Protein AF-A0A0J6RXV1-F1 (afdb_monomer_lite)

Sequence (188 aa):
LAGPLGMSVEEAAEAVIRLGNVHMTGAIRMVSLSRGYDPRDFVLFAFGGAGPLHAVALARELGIPEVLVPARPGLTNALGCLVADLRQDRVRTLNRPLDGLDMADLRAVLEEQAADALAMVAEEQAEIEETTVTYGADMQFRGQTHLIRVALPSPDIDRATLQELFEAAYFRRFQVRLPEIRAVVVNL

Foldseek 3Di:
DAPVVVHDPVVVVVVVLVVVLVVVLVVVCCVQVLQPHQQCVDEAEFAAPCRVVNPVVSCVVSNHPHYDYDPHRNCVVVVCVVPDDDDDDDKDFDFAWLVPDDLVVQLVVLVVRVVVRVVVVVVDPDPDPDDDDWDWFFKDWPPDPDTFIFTDPHSNDDSVRSVVSVQVRVCVRPVDGDPPTTMTGTMD

pLDDT: mean 93.9, std 4.58, range [65.19, 98.06]

Organism: NCBI:txid1187852

Structure (mmCIF, N/CA/C/O backbone):
data_AF-A0A0J6RXV1-F1
#
_entry.id   AF-A0A0J6RXV1-F1
#
loop_
_atom_site.group_PDB
_atom_site.id
_atom_site.type_symbol
_atom_site.label_atom_id
_atom_site.label_alt_id
_atom_site.label_comp_id
_atom_site.label_asym_id
_atom_site.label_entity_id
_atom_site.label_seq_id
_atom_site.pdbx_PDB_ins_code
_atom_site.Cartn_x
_atom_site.Cartn_y
_atom_site.Cartn_z
_atom_site.occupancy
_atom_site.B_iso_or_equiv
_atom_site.auth_seq_id
_atom_site.auth_comp_id
_atom_site.auth_asym_id
_atom_site.auth_atom_id
_atom_site.pdbx_PDB_model_num
ATOM 1 N N . LEU A 1 1 ? -22.793 20.260 25.574 1.00 88.75 1 LEU A N 1
ATOM 2 C CA . LEU A 1 1 ? -23.398 19.480 24.468 1.00 88.75 1 LEU A CA 1
ATOM 3 C C . LEU A 1 1 ? -24.877 19.184 24.731 1.00 88.75 1 LEU A C 1
ATOM 5 O O . LEU A 1 1 ? -25.682 19.665 23.956 1.00 88.75 1 LEU A O 1
ATOM 9 N N . ALA A 1 2 ? -25.242 18.496 25.822 1.00 94.00 2 ALA A N 1
ATOM 10 C CA . ALA A 1 2 ? -26.623 18.062 26.106 1.00 94.00 2 ALA A CA 1
ATOM 11 C C . ALA A 1 2 ? -27.686 19.184 26.200 1.00 94.00 2 ALA A C 1
ATOM 13 O O . ALA A 1 2 ? -28.667 19.159 25.464 1.00 94.00 2 ALA A O 1
ATOM 14 N N . GLY A 1 3 ? -27.465 20.205 27.041 1.00 95.88 3 GLY A N 1
ATOM 15 C CA . GLY A 1 3 ? -28.449 21.275 27.294 1.00 95.88 3 GLY A CA 1
ATOM 16 C C . GLY A 1 3 ? -28.984 21.986 26.037 1.00 95.88 3 GLY A C 1
ATOM 17 O O . GLY A 1 3 ? -30.197 22.033 25.859 1.00 95.88 3 GLY A O 1
ATOM 18 N N . PRO A 1 4 ? -28.122 22.486 25.127 1.00 96.38 4 PRO A N 1
ATOM 19 C CA . PRO A 1 4 ? -28.569 23.108 23.875 1.00 96.38 4 PRO A CA 1
ATOM 20 C C . PRO A 1 4 ? -29.338 22.183 22.916 1.00 96.38 4 PRO A C 1
ATOM 22 O O . PRO A 1 4 ? -30.045 22.683 22.049 1.00 96.38 4 PRO A O 1
ATOM 25 N N . LEU A 1 5 ? -29.186 20.858 23.040 1.00 94.81 5 LEU A N 1
ATOM 26 C CA . LEU A 1 5 ? -29.832 19.860 22.176 1.00 94.81 5 LEU A CA 1
ATOM 27 C C . LEU A 1 5 ? -31.137 19.304 22.766 1.00 94.81 5 LEU A C 1
ATOM 29 O O . LEU A 1 5 ? -31.790 18.496 22.113 1.00 94.81 5 LEU A O 1
ATOM 33 N N . GLY A 1 6 ? -31.511 19.703 23.988 1.00 96.75 6 GLY A N 1
ATOM 34 C CA . GLY A 1 6 ? -32.681 19.151 24.679 1.00 96.75 6 GLY A CA 1
ATOM 35 C C . GLY A 1 6 ? -32.553 17.659 25.012 1.00 96.75 6 GLY A C 1
ATOM 36 O O . GLY A 1 6 ? -33.568 16.984 25.133 1.00 96.75 6 GLY A O 1
ATOM 37 N N . MET A 1 7 ? -31.322 17.155 25.128 1.00 97.00 7 MET A N 1
ATOM 38 C CA . MET A 1 7 ? -31.000 15.749 25.407 1.00 97.00 7 MET A CA 1
ATOM 39 C C . MET A 1 7 ? -30.509 15.566 26.846 1.00 97.00 7 MET A C 1
ATOM 41 O O . MET A 1 7 ? -30.005 16.514 27.462 1.00 97.00 7 MET A O 1
ATOM 45 N N . SER A 1 8 ? -30.573 14.336 27.359 1.00 98.06 8 SER A N 1
ATOM 46 C CA . SER A 1 8 ? -29.818 13.938 28.550 1.00 98.06 8 SER A CA 1
ATOM 47 C C . SER A 1 8 ? -28.306 13.941 28.276 1.00 98.06 8 SER A C 1
ATOM 49 O O . SER A 1 8 ? -27.840 14.018 27.132 1.00 98.06 8 SER A O 1
ATOM 51 N N . VAL A 1 9 ? -27.503 13.880 29.341 1.00 98.06 9 VAL A N 1
ATOM 52 C CA . VAL A 1 9 ? -26.038 13.800 29.215 1.00 98.06 9 VAL A CA 1
ATOM 53 C C . VAL A 1 9 ? -25.625 12.499 28.522 1.00 98.06 9 VAL A C 1
ATOM 55 O O . VAL A 1 9 ? -24.751 12.523 27.656 1.00 98.06 9 VAL A O 1
ATOM 58 N N . GLU A 1 10 ? -26.279 11.392 28.863 1.00 97.94 10 GLU A N 1
ATOM 59 C CA . GLU A 1 10 ? -26.057 10.063 28.296 1.00 97.94 10 GLU A CA 1
ATOM 60 C C . GLU A 1 10 ? -26.439 10.018 26.814 1.00 97.94 10 GLU A C 1
ATOM 62 O O . GLU A 1 10 ? -25.637 9.566 25.999 1.00 97.94 10 GLU A O 1
ATOM 67 N N . GLU A 1 11 ? -27.602 10.564 26.443 1.00 97.81 11 GLU A N 1
ATOM 68 C CA . GLU A 1 11 ? -28.054 10.647 25.047 1.00 97.81 11 GLU A CA 1
ATOM 69 C C . GLU A 1 11 ? -27.079 11.458 24.186 1.00 97.81 11 GLU A C 1
ATOM 71 O O . GLU A 1 11 ? -26.708 11.053 23.081 1.00 97.81 11 GLU A O 1
ATOM 76 N N . ALA A 1 12 ? -26.612 12.597 24.705 1.00 98.06 12 ALA A N 1
ATOM 77 C CA . ALA A 1 12 ? -25.630 13.415 24.009 1.00 98.06 12 ALA A CA 1
ATOM 78 C C . ALA A 1 12 ? -24.282 12.686 23.856 1.00 98.06 12 ALA A C 1
ATOM 80 O O . ALA A 1 12 ? -23.645 12.793 22.807 1.00 98.06 12 ALA A O 1
ATOM 81 N N . ALA A 1 13 ? -23.840 11.938 24.873 1.00 97.31 13 ALA A N 1
ATOM 82 C CA . ALA A 1 13 ? -22.606 11.154 24.815 1.00 97.31 13 ALA A CA 1
ATOM 83 C C . ALA A 1 13 ? -22.706 9.991 23.811 1.00 97.31 13 ALA A C 1
ATOM 85 O O . ALA A 1 13 ? -21.802 9.806 22.991 1.00 97.31 13 ALA A O 1
ATOM 86 N N . GLU A 1 14 ? -23.818 9.251 23.813 1.00 96.00 14 GLU A N 1
ATOM 87 C CA . GLU A 1 14 ? -24.091 8.194 22.836 1.00 96.00 14 GLU A CA 1
ATOM 88 C C . GLU A 1 14 ? -24.115 8.754 21.408 1.00 96.00 14 GLU A C 1
ATOM 90 O O . GLU A 1 14 ? -23.506 8.180 20.502 1.00 96.00 14 GLU A O 1
ATOM 95 N N . ALA A 1 15 ? -24.747 9.914 21.203 1.00 96.69 15 ALA A N 1
ATOM 96 C CA . ALA A 1 15 ? -24.784 10.575 19.903 1.00 96.69 15 ALA A CA 1
ATOM 97 C C . ALA A 1 15 ? -23.377 10.923 19.386 1.00 96.69 15 ALA A C 1
ATOM 99 O O . ALA A 1 15 ? -23.103 10.732 18.198 1.00 96.69 15 ALA A O 1
ATOM 100 N N . VAL A 1 16 ? -22.474 11.376 20.264 1.00 97.00 16 VAL A N 1
ATOM 101 C CA . VAL A 1 16 ? -21.069 11.650 19.915 1.00 97.00 16 VAL A CA 1
ATOM 102 C C . VAL A 1 16 ? -20.342 10.369 19.505 1.00 97.00 16 VAL A C 1
ATOM 104 O O . VAL A 1 16 ? -19.697 10.349 18.456 1.00 97.00 16 VAL A O 1
ATOM 107 N N . ILE A 1 17 ? -20.471 9.288 20.282 1.00 96.06 17 ILE A N 1
ATOM 108 C CA . ILE A 1 17 ? -19.843 7.994 19.963 1.00 96.06 17 ILE A CA 1
ATOM 109 C C . ILE A 1 17 ? -20.365 7.466 18.624 1.00 96.06 17 ILE A C 1
ATOM 111 O O . ILE A 1 17 ? -19.581 7.048 17.770 1.00 96.06 17 ILE A O 1
ATOM 115 N N . ARG A 1 18 ? -21.683 7.529 18.405 1.00 95.75 18 ARG A N 1
ATOM 116 C CA . ARG A 1 18 ? -22.318 7.097 17.157 1.00 95.75 18 ARG A CA 1
ATOM 117 C C . ARG A 1 18 ? -21.807 7.895 15.961 1.00 95.75 18 ARG A C 1
ATOM 119 O O . ARG A 1 18 ? -21.465 7.294 14.948 1.00 95.75 18 ARG A O 1
ATOM 126 N N . LEU A 1 19 ? -21.706 9.219 16.077 1.00 96.75 19 LEU A N 1
ATOM 127 C CA . LEU A 1 19 ? -21.172 10.059 15.003 1.00 96.75 19 LEU A CA 1
ATOM 128 C C . LEU A 1 19 ? -19.704 9.725 14.698 1.00 96.75 19 LEU A C 1
ATOM 130 O O . LEU A 1 19 ? -19.330 9.596 13.533 1.00 96.75 19 LEU A O 1
ATOM 134 N N . GLY A 1 20 ? -18.889 9.507 15.735 1.00 96.88 20 GLY A N 1
ATOM 135 C CA . GLY A 1 20 ? -17.514 9.034 15.578 1.00 96.88 20 GLY A CA 1
ATOM 136 C C . GLY A 1 20 ? -17.440 7.703 14.824 1.00 96.88 20 GLY A C 1
ATOM 137 O O . GLY A 1 20 ? -16.665 7.569 13.876 1.00 96.88 20 GLY A O 1
ATOM 138 N N . ASN A 1 21 ? -18.296 6.742 15.184 1.00 96.94 21 ASN A N 1
ATOM 139 C CA . ASN A 1 21 ? -18.373 5.445 14.510 1.00 96.94 21 ASN A CA 1
ATOM 140 C C . ASN A 1 21 ? -18.778 5.578 13.036 1.00 96.94 21 ASN A C 1
ATOM 142 O O . ASN A 1 21 ? -18.195 4.901 12.190 1.00 96.94 21 ASN A O 1
ATOM 146 N N . VAL A 1 22 ? -19.723 6.467 12.711 1.00 96.81 22 VAL A N 1
ATOM 147 C CA . VAL A 1 22 ? -20.139 6.736 11.323 1.00 96.81 22 VAL A CA 1
ATOM 148 C C . VAL A 1 22 ? -18.967 7.272 10.500 1.00 96.81 22 VAL A C 1
ATOM 150 O O . VAL A 1 22 ? -18.710 6.775 9.404 1.00 96.81 22 VAL A O 1
ATOM 153 N N . HIS A 1 23 ? -18.207 8.233 11.034 1.00 97.00 23 HIS A N 1
ATOM 154 C CA . HIS A 1 23 ? -17.035 8.774 10.341 1.00 97.00 23 HIS A CA 1
ATOM 155 C C . HIS A 1 23 ? -15.956 7.710 10.107 1.00 97.00 23 HIS A C 1
ATOM 157 O O . HIS A 1 23 ? -15.453 7.576 8.990 1.00 97.00 23 HIS A O 1
ATOM 163 N N . MET A 1 24 ? -15.626 6.918 11.132 1.00 96.75 24 MET A N 1
ATOM 164 C CA . MET A 1 24 ? -14.625 5.851 11.017 1.00 96.75 24 MET A CA 1
ATOM 165 C C . MET A 1 24 ? -15.059 4.755 10.037 1.00 96.75 24 MET A C 1
ATOM 167 O O . MET A 1 24 ? -14.268 4.337 9.195 1.00 96.75 24 MET A O 1
ATOM 171 N N . THR A 1 25 ? -16.327 4.340 10.082 1.00 95.88 25 THR A N 1
ATOM 172 C CA . THR A 1 25 ? -16.903 3.378 9.129 1.00 95.88 25 THR A CA 1
ATOM 173 C C . THR A 1 25 ? -16.810 3.906 7.700 1.00 95.88 25 THR A C 1
ATOM 175 O O . THR A 1 25 ? -16.370 3.186 6.802 1.00 95.88 25 THR A O 1
ATOM 178 N N . GLY A 1 26 ? -17.185 5.170 7.480 1.00 94.94 26 GLY A N 1
ATOM 179 C CA . GLY A 1 26 ? -17.091 5.813 6.171 1.00 94.94 26 GLY A CA 1
ATOM 180 C C . GLY A 1 26 ? -15.662 5.821 5.628 1.00 94.94 26 GLY A C 1
ATOM 181 O O . GLY A 1 26 ? -15.447 5.492 4.461 1.00 94.94 26 GLY A O 1
ATOM 182 N N . ALA A 1 27 ? -14.680 6.114 6.484 1.00 95.38 27 ALA A N 1
ATOM 183 C CA . ALA A 1 27 ? -13.269 6.091 6.115 1.00 95.38 27 ALA A CA 1
ATOM 184 C C . ALA A 1 27 ? -12.787 4.681 5.735 1.00 95.38 27 ALA A C 1
ATOM 186 O O . ALA A 1 27 ? -12.177 4.516 4.678 1.00 95.38 27 ALA A O 1
ATOM 187 N N . ILE A 1 28 ? -13.108 3.660 6.541 1.00 94.31 28 ILE A N 1
ATOM 188 C CA . ILE A 1 28 ? -12.740 2.266 6.244 1.00 94.31 28 ILE A CA 1
ATOM 189 C C . ILE A 1 28 ? -13.365 1.832 4.914 1.00 94.31 28 ILE A C 1
ATOM 191 O O . ILE A 1 28 ? -12.661 1.350 4.030 1.00 94.31 28 ILE A O 1
ATOM 195 N N . ARG A 1 29 ? -14.666 2.082 4.726 1.00 93.38 29 ARG A N 1
ATOM 196 C CA . ARG A 1 29 ? -15.383 1.751 3.488 1.00 93.38 29 ARG A CA 1
ATOM 197 C C . ARG A 1 29 ? -14.754 2.426 2.269 1.00 93.38 29 ARG A C 1
ATOM 199 O O . ARG A 1 29 ? -14.567 1.772 1.249 1.00 93.38 29 ARG A O 1
ATOM 206 N N . MET A 1 30 ? -14.406 3.709 2.368 1.00 92.62 30 MET A N 1
ATOM 207 C CA . MET A 1 30 ? -13.775 4.454 1.276 1.00 92.62 30 MET A CA 1
ATOM 208 C C . MET A 1 30 ? -12.414 3.855 0.897 1.00 92.62 30 MET A C 1
ATOM 210 O O . MET A 1 30 ? -12.164 3.595 -0.281 1.00 92.62 30 MET A O 1
ATOM 214 N N . VAL A 1 31 ? -11.562 3.558 1.881 1.00 90.62 31 VAL A N 1
ATOM 215 C CA . VAL A 1 31 ? -10.237 2.973 1.627 1.00 90.62 31 VAL A CA 1
ATOM 216 C C . VAL A 1 31 ? -10.354 1.563 1.040 1.00 90.62 31 VAL A C 1
ATOM 218 O O . VAL A 1 31 ? -9.674 1.270 0.057 1.00 90.62 31 VAL A O 1
ATOM 221 N N . SER A 1 32 ? -11.241 0.714 1.565 1.00 90.44 32 SER A N 1
ATOM 222 C CA . SER A 1 32 ? -11.457 -0.645 1.048 1.00 90.44 32 SER A CA 1
ATOM 223 C C . SER A 1 32 ? -11.998 -0.638 -0.384 1.00 90.44 32 SER A C 1
ATOM 225 O O . SER A 1 32 ? -11.390 -1.232 -1.278 1.00 90.44 32 SER A O 1
ATOM 227 N N . LEU A 1 33 ? -13.083 0.103 -0.639 1.00 87.31 33 LEU A N 1
ATOM 228 C CA . LEU A 1 33 ? -13.727 0.139 -1.955 1.00 87.31 33 LEU A CA 1
ATOM 229 C C . LEU A 1 33 ? -12.858 0.819 -3.012 1.00 87.31 33 LEU A C 1
ATOM 231 O O . LEU A 1 33 ? -12.833 0.369 -4.155 1.00 87.31 33 LEU A O 1
ATOM 235 N N . SER A 1 34 ? -12.095 1.858 -2.648 1.00 83.56 34 SER A N 1
ATOM 236 C CA . SER A 1 34 ? -11.172 2.505 -3.592 1.00 83.56 34 SER A CA 1
ATOM 237 C C . SER A 1 34 ? -10.129 1.529 -4.139 1.00 83.56 34 SER A C 1
ATOM 239 O O . SER A 1 34 ? -9.673 1.702 -5.268 1.00 83.56 34 SER A O 1
ATOM 241 N N . ARG A 1 35 ? -9.791 0.479 -3.379 1.00 82.56 35 ARG A N 1
ATOM 242 C CA . ARG A 1 35 ? -8.872 -0.598 -3.770 1.00 82.56 35 ARG A CA 1
ATOM 243 C C . ARG A 1 35 ? -9.573 -1.819 -4.382 1.00 82.56 35 ARG A C 1
ATOM 245 O O . ARG A 1 35 ? -8.881 -2.738 -4.800 1.00 82.56 35 ARG A O 1
ATOM 252 N N . GLY A 1 36 ? -10.904 -1.811 -4.479 1.00 85.88 36 GLY A N 1
ATOM 253 C CA . GLY A 1 36 ? -11.700 -2.917 -5.023 1.00 85.88 36 GLY A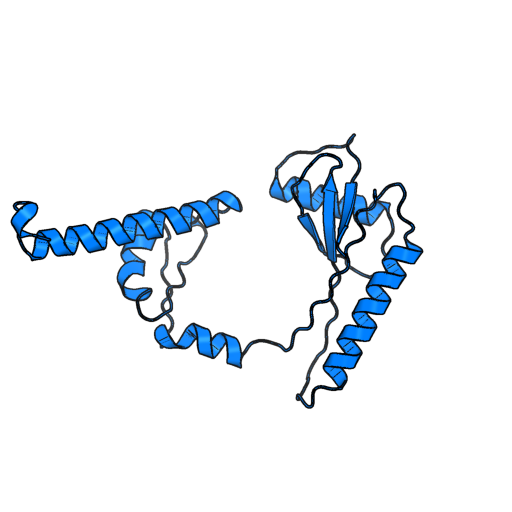 CA 1
ATOM 254 C C . GLY A 1 36 ? -11.971 -4.053 -4.034 1.00 85.88 36 GLY A C 1
ATOM 255 O O . GLY A 1 36 ? -12.350 -5.136 -4.466 1.00 85.88 36 GLY A O 1
ATOM 256 N N . TYR A 1 37 ? -11.777 -3.827 -2.731 1.00 89.50 37 TYR A N 1
ATOM 257 C CA . TYR A 1 37 ? -11.986 -4.838 -1.696 1.00 89.50 37 TYR A CA 1
ATOM 258 C C . TYR A 1 37 ? -13.347 -4.690 -1.018 1.00 89.50 37 TYR A C 1
ATOM 260 O O . TYR A 1 37 ? -13.737 -3.586 -0.625 1.00 89.50 37 TYR A O 1
ATOM 268 N N . ASP A 1 38 ? -14.032 -5.816 -0.822 1.00 92.38 38 ASP A N 1
ATOM 269 C CA . ASP A 1 38 ? -15.223 -5.905 0.016 1.00 92.38 38 ASP A CA 1
ATOM 270 C C . ASP A 1 38 ? -14.809 -6.147 1.479 1.00 92.38 38 ASP A C 1
ATOM 272 O O . ASP A 1 38 ? -14.175 -7.163 1.757 1.00 92.38 38 ASP A O 1
ATOM 276 N N . PRO A 1 39 ? -15.138 -5.257 2.438 1.00 93.56 39 PRO A N 1
ATOM 277 C CA . PRO A 1 39 ? -14.778 -5.439 3.847 1.00 93.56 39 PRO A CA 1
ATOM 278 C C . PRO A 1 39 ? -15.233 -6.771 4.459 1.00 93.56 39 PRO A C 1
ATOM 280 O O . PRO A 1 39 ? -14.614 -7.239 5.412 1.00 93.56 39 PRO A O 1
ATOM 283 N N . ARG A 1 40 ? -16.294 -7.384 3.922 1.00 95.44 40 ARG A N 1
ATOM 284 C CA . ARG A 1 40 ? -16.860 -8.647 4.423 1.00 95.44 40 ARG A CA 1
ATOM 285 C C . ARG A 1 40 ? -15.917 -9.839 4.260 1.00 95.44 40 ARG A C 1
ATOM 287 O O . ARG A 1 40 ? -16.066 -10.819 4.982 1.00 95.44 40 ARG A O 1
ATOM 294 N N . ASP A 1 41 ? -14.934 -9.727 3.373 1.00 95.56 41 ASP A N 1
ATOM 295 C CA . ASP A 1 41 ? -13.938 -10.769 3.111 1.00 95.56 41 ASP A CA 1
ATOM 296 C C . ASP A 1 41 ? -12.723 -10.691 4.060 1.00 95.56 41 ASP A C 1
ATOM 298 O O . ASP A 1 41 ? -11.742 -11.411 3.877 1.00 95.56 41 ASP A O 1
ATOM 302 N N . PHE A 1 42 ? -12.749 -9.807 5.066 1.00 95.88 42 PHE A N 1
ATOM 303 C CA . PHE A 1 42 ? -11.601 -9.508 5.928 1.00 95.88 42 PHE A CA 1
ATOM 304 C C . PHE A 1 42 ? -11.911 -9.653 7.421 1.00 95.88 42 PHE A C 1
ATOM 306 O O . PHE A 1 42 ? -13.056 -9.782 7.844 1.00 95.88 42 PHE A O 1
ATOM 313 N N . VAL A 1 43 ? -10.853 -9.580 8.230 1.00 97.56 43 VAL A N 1
ATOM 314 C CA . VAL A 1 43 ? -10.911 -9.452 9.690 1.00 97.56 43 VAL A CA 1
ATOM 315 C C . VAL A 1 43 ? -10.545 -8.018 10.072 1.00 97.56 43 VAL A C 1
ATOM 317 O O . VAL A 1 43 ? -9.562 -7.468 9.569 1.00 97.56 43 VAL A O 1
ATOM 320 N N . LEU A 1 44 ? -11.298 -7.400 10.985 1.00 97.25 44 LEU A N 1
ATOM 321 C CA . LEU A 1 44 ? -10.961 -6.077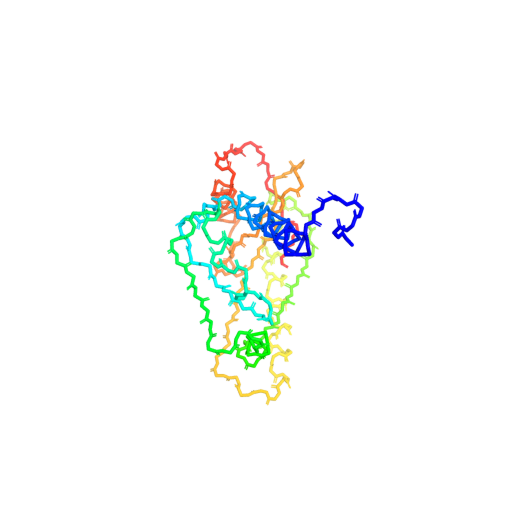 11.510 1.00 97.25 44 LEU A CA 1
ATOM 322 C C . LEU A 1 44 ? -9.893 -6.209 12.598 1.00 97.25 44 LEU A C 1
ATOM 324 O O . LEU A 1 44 ? -10.197 -6.544 13.743 1.00 97.25 44 LEU A O 1
ATOM 328 N N . PHE A 1 45 ? -8.643 -5.904 12.257 1.00 97.00 45 PHE A N 1
ATOM 329 C CA . PHE A 1 45 ? -7.557 -5.816 13.231 1.00 97.00 45 PHE A CA 1
ATOM 330 C C . PHE A 1 45 ? -7.591 -4.470 13.967 1.00 97.00 45 PHE A C 1
ATOM 332 O O . PHE A 1 45 ? -7.199 -3.437 1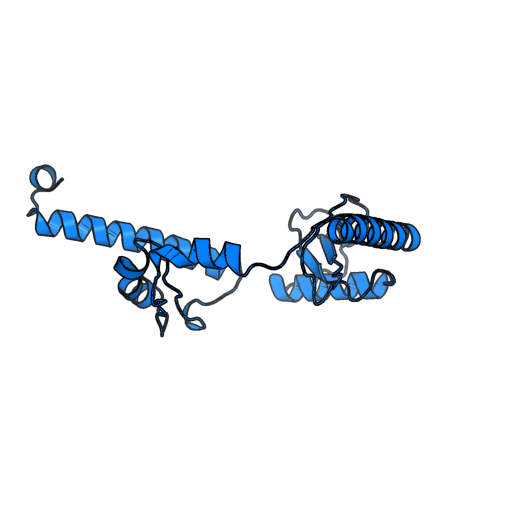3.423 1.00 97.00 45 PHE A O 1
ATOM 339 N N . ALA A 1 46 ? -8.079 -4.467 15.206 1.00 96.62 46 ALA A N 1
ATOM 340 C CA . ALA A 1 46 ? -8.279 -3.251 15.987 1.00 96.62 46 ALA A CA 1
ATOM 341 C C . ALA A 1 46 ? -7.159 -3.052 17.016 1.00 96.62 46 ALA A C 1
ATOM 343 O O . ALA A 1 46 ? -7.123 -3.707 18.057 1.00 96.62 46 ALA A O 1
ATOM 344 N N . PHE A 1 47 ? -6.267 -2.102 16.742 1.00 95.81 47 PHE A N 1
ATOM 345 C CA . PHE A 1 47 ? -5.158 -1.725 17.620 1.00 95.81 47 PHE A CA 1
ATOM 346 C C . PHE A 1 47 ? -5.160 -0.218 17.931 1.00 95.81 47 PHE A C 1
ATOM 348 O O . PHE A 1 47 ? -6.073 0.519 17.562 1.00 95.81 47 PHE A O 1
ATOM 355 N N . GLY A 1 48 ? -4.141 0.248 18.649 1.00 94.69 48 GLY A N 1
ATOM 356 C CA . GLY A 1 48 ? -4.046 1.603 19.179 1.00 94.69 48 GLY A CA 1
ATOM 357 C C . GLY A 1 48 ? -4.758 1.750 20.523 1.00 94.69 48 GLY A C 1
ATOM 358 O O . GLY A 1 48 ? -5.373 0.815 21.036 1.00 94.69 48 GLY A O 1
ATOM 359 N N . GLY A 1 49 ? -4.663 2.943 21.113 1.00 92.25 49 GLY A N 1
ATOM 360 C CA . GLY A 1 49 ? -5.237 3.207 22.437 1.00 92.25 49 GLY A CA 1
ATOM 361 C C . GLY A 1 49 ? -6.768 3.150 22.467 1.00 92.25 49 GLY A C 1
ATOM 362 O O . GLY A 1 49 ? -7.339 2.645 23.426 1.00 92.25 49 GLY A O 1
ATOM 363 N N . ALA A 1 50 ? -7.426 3.629 21.406 1.00 92.50 50 ALA A N 1
ATOM 364 C CA . ALA A 1 50 ? -8.887 3.718 21.328 1.00 92.50 50 ALA A CA 1
ATOM 365 C C . ALA A 1 50 ? -9.524 2.764 20.303 1.00 92.50 50 ALA A C 1
ATOM 367 O O . ALA A 1 50 ? -10.741 2.612 20.302 1.00 92.50 50 ALA A O 1
ATOM 368 N N . GLY A 1 51 ? -8.740 2.104 19.441 1.00 93.25 51 GLY A N 1
ATOM 369 C CA . GLY A 1 51 ? -9.277 1.255 18.368 1.00 93.25 51 GLY A CA 1
ATOM 370 C C . GLY A 1 51 ? -10.257 0.182 18.862 1.00 93.25 51 GLY A C 1
ATOM 371 O O . GLY A 1 51 ? -11.388 0.135 18.371 1.00 93.25 51 GLY A O 1
ATOM 372 N N . PRO A 1 52 ? -9.898 -0.620 19.885 1.00 96.12 52 PRO A N 1
ATOM 373 C CA . PRO A 1 52 ? -10.789 -1.649 20.422 1.00 96.12 52 PRO A CA 1
ATOM 374 C C . PRO A 1 52 ? -12.121 -1.121 20.975 1.00 96.12 52 PRO A C 1
ATOM 376 O O . PRO A 1 52 ? -13.103 -1.857 20.953 1.00 96.12 52 PRO A O 1
ATOM 379 N N . LEU A 1 53 ? -12.187 0.144 21.421 1.00 95.00 53 LEU A N 1
ATOM 380 C CA . LEU A 1 53 ? -13.419 0.743 21.959 1.00 95.00 53 LEU A CA 1
ATOM 381 C C . LEU A 1 53 ? -14.531 0.826 20.905 1.00 95.00 53 LEU A C 1
ATOM 383 O O . LEU A 1 53 ? -15.708 0.714 21.235 1.00 95.00 53 LEU A O 1
ATOM 387 N N . HIS A 1 54 ? -14.157 1.005 19.637 1.00 96.75 54 HIS A N 1
ATOM 388 C CA . HIS A 1 54 ? -15.095 1.183 18.529 1.00 96.75 54 HIS A CA 1
ATOM 389 C C . HIS A 1 54 ? -15.235 -0.074 17.663 1.00 96.75 54 HIS A C 1
ATOM 391 O O . HIS A 1 54 ? -16.211 -0.215 16.927 1.00 96.75 54 HIS A O 1
ATOM 397 N N . ALA A 1 55 ? -14.288 -1.007 17.766 1.00 96.75 55 ALA A N 1
ATOM 398 C CA . ALA A 1 55 ? -14.082 -2.089 16.810 1.00 96.75 55 ALA A CA 1
ATOM 399 C C . ALA A 1 55 ? -15.337 -2.915 16.498 1.00 96.75 55 ALA A C 1
ATOM 401 O O . ALA A 1 55 ? -15.677 -3.092 15.333 1.00 96.75 55 ALA A O 1
ATOM 402 N N . VAL A 1 56 ? -16.069 -3.372 17.518 1.00 96.88 56 VAL A N 1
ATOM 403 C CA . VAL A 1 56 ? -17.271 -4.203 17.316 1.00 96.88 56 VAL A CA 1
ATOM 404 C C . VAL A 1 56 ? -18.386 -3.427 16.609 1.00 96.88 56 VAL A C 1
ATOM 406 O O . VAL A 1 56 ? -19.083 -3.985 15.763 1.00 96.88 56 VAL A O 1
ATOM 409 N N . ALA A 1 57 ? -18.552 -2.139 16.923 1.00 96.88 57 ALA A N 1
ATOM 410 C CA . ALA A 1 57 ? -19.551 -1.297 16.269 1.00 96.88 57 ALA A CA 1
ATOM 411 C C . ALA A 1 57 ? -19.189 -1.047 14.798 1.00 96.88 57 ALA A C 1
ATOM 413 O O . ALA A 1 57 ? -20.050 -1.168 13.931 1.00 96.88 57 ALA A O 1
ATOM 414 N N . LEU A 1 58 ? -17.911 -0.773 14.519 1.00 97.12 58 LEU A N 1
ATOM 415 C CA . LEU A 1 58 ? -17.406 -0.591 13.156 1.00 97.12 58 LEU A CA 1
ATOM 416 C C . LEU A 1 58 ? -17.544 -1.873 12.329 1.00 97.12 58 LEU A C 1
ATOM 418 O O . LEU A 1 58 ? -18.041 -1.832 11.207 1.00 97.12 58 LEU A O 1
ATOM 422 N N . ALA A 1 59 ? -17.146 -3.018 12.889 1.00 97.12 59 ALA A N 1
ATOM 423 C CA . ALA A 1 59 ? -17.249 -4.310 12.221 1.00 97.12 59 ALA A CA 1
ATOM 424 C C . ALA A 1 59 ? -18.699 -4.646 11.867 1.00 97.12 59 ALA A C 1
ATOM 426 O O . ALA A 1 59 ? -18.982 -5.025 10.734 1.00 97.12 59 ALA A O 1
ATOM 427 N N . ARG A 1 60 ? -19.632 -4.419 12.800 1.00 96.56 60 ARG A N 1
ATOM 428 C CA . ARG A 1 60 ? -21.064 -4.631 12.567 1.00 96.56 60 ARG A CA 1
ATOM 429 C C . ARG A 1 60 ? -21.602 -3.759 11.432 1.00 96.56 60 ARG A C 1
ATOM 431 O O . ARG A 1 60 ? -22.302 -4.275 10.570 1.00 96.56 60 ARG A O 1
ATOM 438 N N . GLU A 1 61 ? -21.262 -2.473 11.416 1.00 95.69 61 GLU A N 1
ATOM 439 C CA . GLU A 1 61 ? -21.712 -1.525 10.383 1.00 95.69 61 GLU A CA 1
ATOM 440 C C . GLU A 1 61 ? -21.139 -1.854 8.990 1.00 95.69 61 GLU A C 1
ATOM 442 O O . GLU A 1 61 ? -21.765 -1.617 7.953 1.00 95.69 61 GLU A O 1
ATOM 447 N N . LEU A 1 62 ? -19.934 -2.424 8.949 1.00 95.50 62 LEU A N 1
ATOM 448 C CA . LEU A 1 62 ? -19.255 -2.824 7.716 1.00 95.50 62 LEU A CA 1
ATOM 449 C C . LEU A 1 62 ? -19.583 -4.257 7.270 1.00 95.50 62 LEU A C 1
ATOM 451 O O . LEU A 1 62 ? -19.229 -4.631 6.154 1.00 95.50 62 LEU A O 1
ATOM 455 N N . GLY A 1 63 ? -20.255 -5.050 8.109 1.00 96.12 63 GLY A N 1
ATOM 456 C CA . GLY A 1 63 ? -20.506 -6.472 7.861 1.00 96.12 63 GLY A CA 1
ATOM 457 C C . GLY A 1 63 ? -19.257 -7.352 7.978 1.00 96.12 63 GLY A C 1
ATOM 458 O O . GLY A 1 63 ? -19.231 -8.441 7.413 1.00 96.12 63 GLY A O 1
ATOM 459 N N . ILE A 1 64 ? -18.223 -6.888 8.681 1.00 97.50 64 ILE A N 1
ATOM 460 C CA . ILE A 1 64 ? -16.989 -7.646 8.904 1.00 97.50 64 ILE A CA 1
ATOM 461 C C . ILE A 1 64 ? -17.287 -8.773 9.908 1.00 97.50 64 ILE A C 1
ATOM 463 O O . ILE A 1 64 ? -17.782 -8.480 11.002 1.00 97.50 64 ILE A O 1
ATOM 467 N N . PRO A 1 65 ? -16.998 -10.044 9.573 1.00 97.25 65 PRO A N 1
ATOM 468 C CA . PRO A 1 65 ? -17.399 -11.191 10.389 1.00 97.25 65 PRO A CA 1
ATOM 469 C C . PRO A 1 65 ? -16.608 -11.322 11.694 1.00 97.25 65 PRO A C 1
A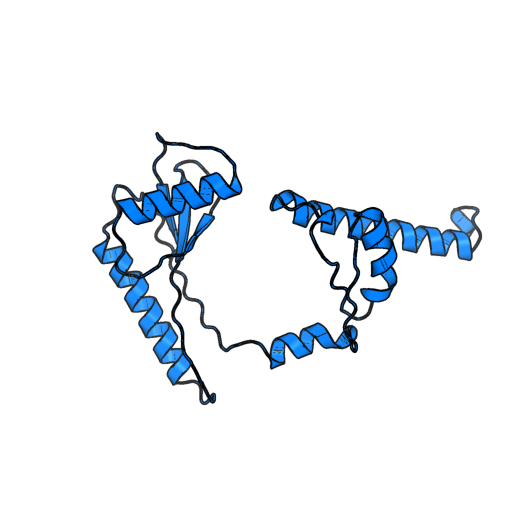TOM 471 O O . PRO A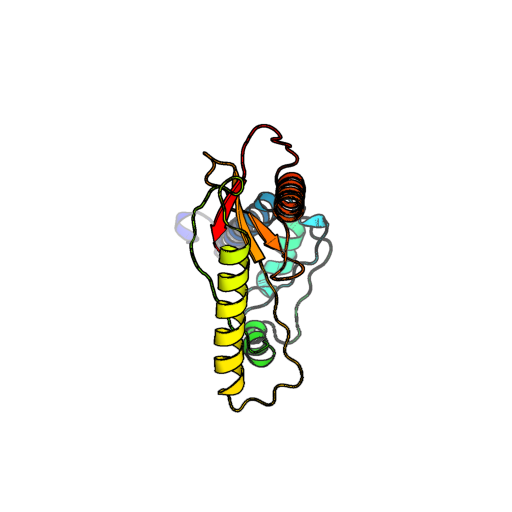 1 65 ? -17.126 -11.862 12.670 1.00 97.25 65 PRO A O 1
ATOM 474 N N . GLU A 1 66 ? -15.367 -10.834 11.723 1.00 98.06 66 GLU A N 1
ATOM 475 C CA . GLU A 1 66 ? -14.453 -11.056 12.838 1.00 98.06 66 GLU A CA 1
ATOM 476 C C . GLU A 1 66 ? -13.669 -9.791 13.202 1.00 98.06 66 GLU A C 1
ATOM 478 O O . GLU A 1 66 ? -13.274 -8.996 12.345 1.00 98.06 66 GLU A O 1
ATOM 483 N N . VAL A 1 67 ? -13.428 -9.618 14.504 1.00 97.94 67 VAL A N 1
ATOM 484 C CA . VAL A 1 67 ? -12.576 -8.565 15.062 1.00 97.94 67 VAL A CA 1
ATOM 485 C C . VAL A 1 67 ? -11.421 -9.222 15.800 1.00 97.94 67 VAL A C 1
ATOM 487 O O . VAL A 1 67 ? -11.642 -9.968 16.753 1.00 97.94 67 VAL A O 1
ATOM 490 N N . LEU A 1 68 ? -10.194 -8.880 15.415 1.00 97.88 68 LEU A N 1
ATOM 491 C CA . LEU A 1 68 ? -8.987 -9.320 16.102 1.00 97.88 68 LEU A CA 1
ATOM 492 C C . LEU A 1 68 ? -8.403 -8.156 16.901 1.00 97.88 68 LEU A C 1
ATOM 494 O O . LEU A 1 68 ? -7.963 -7.152 16.340 1.00 97.88 68 LEU A O 1
ATOM 498 N N . VAL A 1 69 ? -8.395 -8.301 18.226 1.00 97.25 69 VAL A N 1
ATOM 499 C CA . VAL A 1 69 ? -7.768 -7.347 19.148 1.00 97.25 69 VAL A CA 1
ATOM 500 C C . VAL A 1 69 ? -6.497 -7.990 19.704 1.00 97.25 69 VAL A C 1
ATOM 502 O O . VAL A 1 69 ? -6.589 -9.010 20.390 1.00 97.25 69 VAL A O 1
ATOM 505 N N . PRO A 1 70 ? -5.303 -7.437 19.437 1.00 95.00 70 PRO A N 1
ATOM 506 C CA . PRO A 1 70 ? -4.072 -7.969 20.007 1.00 95.00 70 PRO A CA 1
ATOM 507 C C . PRO A 1 70 ? -4.053 -7.739 21.524 1.00 95.00 70 PRO A C 1
ATOM 509 O O . PRO A 1 70 ? -4.636 -6.779 22.019 1.00 95.00 70 PRO A O 1
ATOM 512 N N . ALA A 1 71 ? -3.320 -8.571 22.272 1.00 93.19 71 ALA A N 1
ATOM 513 C CA . ALA A 1 71 ? -3.286 -8.508 23.741 1.00 93.19 71 ALA A CA 1
ATOM 514 C C . ALA A 1 71 ? -2.849 -7.140 24.305 1.00 93.19 71 ALA A C 1
ATOM 516 O O . ALA A 1 71 ? -3.234 -6.765 25.410 1.00 93.19 71 ALA A O 1
ATOM 517 N N . ARG A 1 72 ? -2.027 -6.392 23.556 1.00 93.38 72 ARG A N 1
ATOM 518 C CA . ARG A 1 72 ? -1.548 -5.048 23.918 1.00 93.38 72 ARG A CA 1
ATOM 519 C C . ARG A 1 72 ? -1.799 -4.071 22.764 1.00 93.38 72 ARG A C 1
ATOM 521 O O . ARG A 1 72 ? -0.846 -3.673 22.094 1.00 93.38 72 ARG A O 1
ATOM 528 N N . PRO A 1 73 ? -3.057 -3.666 22.520 1.00 94.44 73 PRO A N 1
ATOM 529 C CA . PRO A 1 73 ? -3.416 -2.886 21.336 1.00 94.44 73 PRO A CA 1
ATOM 530 C C . PRO A 1 73 ? -2.755 -1.506 21.326 1.00 94.44 73 PRO A C 1
ATOM 532 O O . PRO A 1 73 ? -2.324 -1.040 20.275 1.00 94.44 73 PRO A O 1
ATOM 535 N N . GLY A 1 74 ? -2.556 -0.891 22.495 1.00 95.06 74 GLY A N 1
ATOM 536 C CA . GLY A 1 74 ? -1.847 0.385 22.614 1.00 95.06 74 GLY A CA 1
ATOM 537 C C . GLY A 1 74 ? -0.360 0.346 22.231 1.00 95.06 74 GLY A C 1
ATOM 538 O O . GLY A 1 74 ? 0.211 1.402 21.988 1.00 95.06 74 GLY A O 1
ATOM 539 N N . LEU A 1 75 ? 0.266 -0.836 22.153 1.00 94.56 75 LEU A N 1
ATOM 540 C CA . LEU A 1 75 ? 1.699 -0.988 21.854 1.00 94.56 75 LEU A CA 1
ATOM 541 C C . LEU A 1 75 ? 1.982 -1.508 20.442 1.00 94.56 75 LEU A C 1
ATOM 543 O O . LEU A 1 75 ? 3.143 -1.593 20.051 1.00 94.56 75 LEU A O 1
ATOM 547 N N . THR A 1 76 ? 0.953 -1.851 19.664 1.00 92.56 76 THR A N 1
ATOM 548 C CA . THR A 1 76 ? 1.121 -2.512 18.362 1.00 92.56 76 THR A CA 1
ATOM 549 C C . THR A 1 76 ? 1.984 -1.709 17.383 1.00 92.56 76 THR A C 1
ATOM 551 O O . THR A 1 76 ? 2.770 -2.307 16.660 1.00 92.56 76 THR A O 1
ATOM 554 N N . ASN A 1 77 ? 1.922 -0.371 17.403 1.00 90.38 77 ASN A N 1
ATOM 555 C CA . ASN A 1 77 ? 2.793 0.454 16.557 1.00 90.38 77 ASN A CA 1
ATOM 556 C C . ASN A 1 77 ? 4.277 0.329 16.940 1.00 90.38 77 ASN A C 1
ATOM 558 O O . ASN A 1 77 ? 5.125 0.138 16.078 1.00 90.38 77 ASN A O 1
ATOM 562 N N . ALA A 1 78 ? 4.584 0.389 18.239 1.00 92.50 78 ALA A N 1
ATOM 563 C CA . ALA A 1 78 ? 5.953 0.233 18.728 1.00 92.50 78 ALA A CA 1
ATOM 564 C C . ALA A 1 78 ? 6.490 -1.177 18.451 1.00 92.50 78 ALA A C 1
ATOM 566 O O . ALA A 1 78 ? 7.648 -1.329 18.079 1.00 92.50 78 ALA A O 1
ATOM 567 N N . LEU A 1 79 ? 5.634 -2.197 18.577 1.00 92.50 79 LEU A N 1
ATOM 568 C CA . LEU A 1 79 ? 5.985 -3.563 18.199 1.00 92.50 79 LEU A CA 1
ATOM 569 C C . LEU A 1 79 ? 6.355 -3.651 16.714 1.00 92.50 79 LEU A C 1
ATOM 571 O O . LEU A 1 79 ? 7.359 -4.272 16.399 1.00 92.50 79 LEU A O 1
ATOM 575 N N . GLY A 1 80 ? 5.599 -2.993 15.829 1.00 90.81 80 GLY A N 1
ATOM 576 C CA . GLY A 1 80 ? 5.913 -2.922 14.400 1.00 90.81 80 GLY A CA 1
ATOM 577 C C . GLY A 1 80 ? 7.312 -2.368 14.126 1.00 90.81 80 GLY A C 1
ATOM 578 O O . GLY A 1 80 ? 8.031 -2.935 13.319 1.00 90.81 80 GLY A O 1
ATOM 579 N N . CYS A 1 81 ? 7.735 -1.326 14.847 1.00 90.12 81 CYS A N 1
ATOM 580 C CA . CYS A 1 81 ? 9.092 -0.783 14.722 1.00 90.12 81 CYS A CA 1
ATOM 581 C C . CYS A 1 81 ? 10.186 -1.747 15.202 1.00 90.12 81 CYS A C 1
ATOM 583 O O . CYS A 1 81 ? 11.303 -1.674 14.708 1.00 90.12 81 CYS A O 1
ATOM 585 N N . LEU A 1 82 ? 9.885 -2.615 16.172 1.00 90.50 82 LEU A N 1
ATOM 586 C CA . LEU A 1 82 ? 10.848 -3.581 16.710 1.00 90.50 82 LEU A CA 1
ATOM 587 C C . LEU A 1 82 ? 11.026 -4.811 15.817 1.00 90.50 82 LEU A C 1
ATOM 589 O O . LEU A 1 82 ? 12.083 -5.426 15.856 1.00 90.50 82 LEU A O 1
ATOM 593 N N . VAL A 1 83 ? 9.986 -5.193 15.071 1.00 90.25 83 VAL A N 1
ATOM 594 C CA . VAL A 1 83 ? 9.982 -6.405 14.230 1.00 90.25 83 VAL A CA 1
ATOM 595 C C . VAL A 1 83 ? 10.086 -6.099 12.737 1.00 90.25 83 VAL A C 1
ATOM 597 O O . VAL A 1 83 ? 9.999 -7.015 11.929 1.00 90.25 83 VAL A O 1
ATOM 600 N N . ALA A 1 84 ? 10.188 -4.823 12.361 1.00 90.38 84 ALA A N 1
ATOM 601 C CA . ALA A 1 84 ? 10.344 -4.430 10.970 1.00 90.38 84 ALA A CA 1
ATOM 602 C C . ALA A 1 84 ? 11.749 -4.776 10.475 1.00 90.38 84 ALA A C 1
ATOM 604 O O . ALA A 1 84 ? 12.740 -4.456 11.132 1.00 90.38 84 ALA A O 1
ATOM 605 N N . ASP A 1 85 ? 11.813 -5.362 9.284 1.00 90.00 85 ASP A N 1
ATOM 606 C CA . ASP A 1 85 ? 13.074 -5.611 8.601 1.00 90.00 85 ASP A CA 1
ATOM 607 C C . ASP A 1 85 ? 13.768 -4.292 8.238 1.00 90.00 85 ASP A C 1
ATOM 609 O O . ASP A 1 85 ? 13.123 -3.288 7.904 1.00 90.00 85 ASP A O 1
ATOM 613 N N . LEU A 1 86 ? 15.102 -4.311 8.235 1.00 89.88 86 LEU A N 1
ATOM 614 C CA . LEU A 1 86 ? 15.885 -3.237 7.638 1.00 89.88 86 LEU A CA 1
ATOM 615 C C . LEU A 1 86 ? 15.587 -3.191 6.135 1.00 89.88 86 LEU A C 1
ATOM 617 O O . LEU A 1 86 ? 15.881 -4.128 5.395 1.00 89.88 86 LEU A O 1
ATOM 621 N N . ARG A 1 87 ? 15.011 -2.081 5.673 1.00 91.56 87 ARG A N 1
ATOM 622 C CA . ARG A 1 87 ? 14.618 -1.890 4.276 1.00 91.56 87 ARG A CA 1
ATOM 623 C C . ARG A 1 87 ? 15.199 -0.594 3.727 1.00 91.56 87 ARG A C 1
ATOM 625 O O . ARG A 1 87 ? 15.024 0.468 4.317 1.00 91.56 87 ARG A O 1
ATOM 632 N N . GLN A 1 88 ? 15.827 -0.684 2.558 1.00 93.25 88 GLN A N 1
ATOM 633 C CA . GLN A 1 88 ? 16.278 0.462 1.773 1.00 93.25 88 GLN A CA 1
ATOM 634 C C . GLN A 1 88 ? 15.506 0.513 0.457 1.00 93.25 88 GLN A C 1
ATOM 636 O O . GLN A 1 88 ? 15.603 -0.398 -0.361 1.00 93.25 88 GLN A O 1
ATOM 641 N N . ASP A 1 89 ? 14.751 1.590 0.249 1.00 94.88 89 ASP A N 1
ATOM 642 C CA . ASP A 1 89 ? 14.065 1.858 -1.013 1.00 94.88 89 ASP A CA 1
ATOM 643 C C . ASP A 1 89 ? 14.875 2.861 -1.848 1.00 94.88 89 ASP A C 1
ATOM 645 O O . ASP A 1 89 ? 15.374 3.878 -1.347 1.00 94.88 89 ASP A O 1
ATOM 649 N N . ARG A 1 90 ? 15.014 2.573 -3.144 1.00 96.50 90 ARG A N 1
ATOM 650 C CA . ARG A 1 90 ? 15.611 3.467 -4.141 1.00 96.50 90 ARG A CA 1
ATOM 651 C C . ARG A 1 90 ? 14.613 3.662 -5.266 1.00 96.50 90 ARG A C 1
ATOM 653 O O . ARG A 1 90 ? 14.010 2.700 -5.724 1.00 96.50 90 ARG A O 1
ATOM 660 N N . VAL A 1 91 ? 14.426 4.918 -5.663 1.00 96.88 91 VAL A N 1
ATOM 661 C CA . VAL A 1 91 ? 13.482 5.296 -6.715 1.00 96.88 91 VAL A CA 1
ATOM 662 C C . VAL A 1 91 ? 14.136 6.316 -7.635 1.00 96.88 91 VAL A C 1
ATOM 664 O O . VAL A 1 91 ? 14.706 7.300 -7.161 1.00 96.88 91 VAL A O 1
ATOM 667 N N . ARG A 1 92 ? 14.040 6.106 -8.949 1.00 97.19 92 ARG A N 1
ATOM 668 C CA . ARG A 1 92 ? 14.506 7.055 -9.967 1.00 97.19 92 ARG A CA 1
ATOM 669 C C . ARG A 1 92 ? 13.408 7.314 -10.985 1.00 97.19 92 ARG A C 1
ATOM 671 O O . ARG A 1 92 ? 12.907 6.400 -11.634 1.00 97.19 92 ARG A O 1
ATOM 678 N N . THR A 1 93 ? 13.073 8.585 -11.174 1.00 97.00 93 THR A N 1
ATOM 679 C CA . THR A 1 93 ? 12.127 9.002 -12.211 1.00 97.00 93 THR A CA 1
ATOM 680 C C . THR A 1 93 ? 12.796 8.976 -13.585 1.00 97.00 93 THR A C 1
ATOM 682 O O . THR A 1 93 ? 13.835 9.602 -13.795 1.00 97.00 93 THR A O 1
ATOM 685 N N . LEU A 1 94 ? 12.177 8.273 -14.534 1.00 95.31 94 LEU A N 1
ATOM 686 C CA . LEU A 1 94 ? 12.566 8.240 -15.945 1.00 95.31 94 LEU A CA 1
ATOM 687 C C . LEU A 1 94 ? 11.574 9.003 -16.826 1.00 95.31 94 LEU A C 1
ATOM 689 O O . LEU A 1 94 ? 11.994 9.773 -17.686 1.00 95.31 94 LEU A O 1
ATOM 693 N N . ASN A 1 95 ? 10.273 8.787 -16.613 1.00 95.06 95 ASN A N 1
ATOM 694 C CA . ASN A 1 95 ? 9.175 9.314 -17.430 1.00 95.06 95 ASN A CA 1
ATOM 695 C C . ASN A 1 95 ? 9.401 9.159 -18.950 1.00 95.06 95 ASN A C 1
ATOM 697 O O . ASN A 1 95 ? 9.421 10.134 -19.704 1.00 95.06 95 ASN A O 1
ATOM 701 N N . ARG A 1 96 ? 9.589 7.914 -19.403 1.00 96.12 96 ARG A N 1
ATOM 702 C CA . ARG A 1 96 ? 9.866 7.575 -20.807 1.00 96.12 96 ARG A CA 1
ATOM 703 C C . ARG A 1 96 ? 8.843 6.581 -21.364 1.00 96.12 96 ARG A C 1
ATOM 705 O O . ARG A 1 96 ? 8.482 5.629 -20.670 1.00 96.12 96 ARG A O 1
ATOM 712 N N . PRO A 1 97 ? 8.377 6.758 -22.613 1.00 95.94 97 PRO A N 1
ATOM 713 C CA . PRO A 1 97 ? 7.566 5.755 -23.291 1.00 95.94 97 PRO A CA 1
ATOM 714 C C . PRO A 1 97 ? 8.262 4.393 -23.352 1.00 95.94 97 PRO A C 1
ATOM 716 O O . PRO A 1 97 ? 9.438 4.321 -23.707 1.00 95.94 97 PRO A O 1
ATOM 719 N N . LEU A 1 98 ? 7.536 3.316 -23.040 1.00 95.88 98 LEU A N 1
ATOM 720 C CA . LEU A 1 98 ? 8.102 1.968 -23.046 1.00 95.88 98 LEU A CA 1
ATOM 721 C C . LEU A 1 98 ? 8.485 1.513 -24.456 1.00 95.88 98 LEU A C 1
ATOM 723 O O . LEU A 1 98 ? 9.366 0.688 -24.581 1.00 95.88 98 LEU A O 1
ATOM 727 N N . ASP A 1 99 ? 7.883 2.026 -25.524 1.00 93.75 99 ASP A N 1
ATOM 728 C CA . ASP A 1 99 ? 8.264 1.684 -26.902 1.00 93.75 99 ASP A CA 1
ATOM 729 C C . ASP A 1 99 ? 9.635 2.254 -27.312 1.00 93.75 99 ASP A C 1
ATOM 731 O O . ASP A 1 99 ? 10.357 1.616 -28.076 1.00 93.75 99 ASP A O 1
ATOM 735 N N . GLY A 1 100 ? 10.012 3.416 -26.774 1.00 92.69 100 GLY A N 1
ATOM 736 C CA . GLY A 1 100 ? 11.287 4.090 -27.048 1.00 92.69 100 GLY A CA 1
ATOM 737 C C . GLY A 1 100 ? 12.362 3.927 -25.969 1.00 92.69 100 GLY A C 1
ATOM 738 O O . GLY A 1 100 ? 13.438 4.502 -26.104 1.00 92.69 100 GLY A O 1
ATOM 739 N N . LEU A 1 101 ? 12.083 3.201 -24.884 1.00 95.19 101 LEU A N 1
ATOM 740 C CA . LEU A 1 101 ? 13.016 3.051 -23.766 1.00 95.19 101 LEU A CA 1
ATOM 741 C C . LEU A 1 101 ? 14.173 2.112 -24.127 1.00 95.19 101 LEU A C 1
ATOM 743 O O . LEU A 1 101 ? 13.935 1.003 -24.594 1.00 95.19 101 LEU A O 1
ATOM 747 N N . ASP A 1 102 ? 15.418 2.499 -23.874 1.00 96.44 102 ASP A N 1
ATOM 748 C CA . ASP A 1 102 ? 16.528 1.549 -23.946 1.00 96.44 102 ASP A CA 1
ATOM 749 C C . ASP A 1 102 ? 16.475 0.603 -22.736 1.00 96.44 102 ASP A C 1
ATOM 751 O O . ASP A 1 102 ? 16.530 1.045 -21.586 1.00 96.44 102 ASP A O 1
ATOM 755 N N . MET A 1 103 ? 16.337 -0.700 -22.993 1.00 96.81 103 MET A N 1
ATOM 756 C CA . MET A 1 103 ? 16.257 -1.705 -21.929 1.00 96.81 103 MET A CA 1
ATOM 757 C C . MET A 1 103 ? 17.608 -1.904 -21.233 1.00 96.81 103 MET A C 1
ATOM 759 O O . MET A 1 103 ? 17.626 -2.271 -20.062 1.00 96.81 103 MET A O 1
ATOM 763 N N . ALA A 1 104 ? 18.725 -1.602 -21.906 1.00 96.88 104 ALA A N 1
ATOM 764 C CA . ALA A 1 104 ? 20.042 -1.622 -21.278 1.00 96.88 104 ALA A CA 1
ATOM 765 C C . ALA A 1 104 ? 20.195 -0.483 -20.255 1.00 96.88 104 ALA A C 1
ATOM 767 O O . ALA A 1 104 ? 20.730 -0.714 -19.175 1.00 96.88 104 ALA A O 1
ATOM 768 N N . ASP A 1 105 ? 19.672 0.714 -20.558 1.00 95.75 105 ASP A N 1
ATOM 769 C CA . ASP A 1 105 ? 19.620 1.834 -19.604 1.00 95.75 105 ASP A CA 1
ATOM 770 C C . ASP A 1 105 ? 18.736 1.470 -18.404 1.00 95.75 105 ASP A C 1
ATOM 772 O O . ASP A 1 105 ? 19.187 1.574 -17.270 1.00 95.75 105 ASP A O 1
ATOM 776 N N . LEU A 1 106 ? 17.520 0.945 -18.630 1.00 97.25 106 LEU A N 1
ATOM 777 C CA . LEU A 1 106 ? 16.634 0.488 -17.544 1.00 97.25 106 LEU A CA 1
ATOM 778 C C . LEU A 1 106 ? 17.327 -0.522 -16.621 1.00 97.25 106 LEU A C 1
ATOM 780 O O . LEU A 1 106 ? 17.279 -0.363 -15.401 1.00 97.25 106 LEU A O 1
ATOM 784 N N . ARG A 1 107 ? 17.984 -1.535 -17.196 1.00 97.88 107 ARG A N 1
ATOM 785 C CA . ARG A 1 107 ? 18.727 -2.539 -16.431 1.00 97.88 107 ARG A CA 1
ATOM 786 C C . ARG A 1 107 ? 19.853 -1.897 -15.622 1.00 97.88 107 ARG A C 1
ATOM 788 O O . ARG A 1 107 ? 19.962 -2.177 -14.433 1.00 97.88 107 ARG A O 1
ATOM 795 N N . ALA A 1 108 ? 20.638 -1.011 -16.236 1.00 97.56 108 ALA A N 1
ATOM 796 C CA . ALA A 1 108 ? 21.725 -0.311 -15.558 1.00 97.56 108 ALA A CA 1
ATOM 797 C C . ALA A 1 108 ? 21.220 0.512 -14.363 1.00 97.56 108 ALA A C 1
ATOM 799 O O . ALA A 1 108 ? 21.835 0.466 -13.304 1.00 97.56 108 ALA A O 1
ATOM 800 N N . VAL A 1 109 ? 20.072 1.194 -14.494 1.00 97.56 109 VAL A N 1
ATOM 801 C CA . VAL A 1 109 ? 19.450 1.916 -13.370 1.00 97.56 109 VAL A CA 1
ATOM 802 C C . VAL A 1 109 ? 19.116 0.978 -12.213 1.00 97.56 109 VAL A C 1
ATOM 804 O O . VAL A 1 109 ? 19.432 1.287 -11.067 1.00 97.56 109 VAL A O 1
ATOM 807 N N . LEU A 1 110 ? 18.468 -0.152 -12.498 1.00 98.06 110 LEU A N 1
ATOM 808 C CA . LEU A 1 110 ? 18.059 -1.105 -11.464 1.00 98.06 110 LEU A CA 1
ATOM 809 C C . LEU A 1 110 ? 19.270 -1.758 -10.780 1.00 98.06 110 LEU A C 1
ATOM 811 O O . LEU A 1 110 ? 19.252 -1.961 -9.567 1.00 98.06 110 LEU A O 1
ATOM 815 N N . GLU A 1 111 ? 20.317 -2.082 -11.542 1.00 97.69 111 GLU A N 1
ATOM 816 C CA . GLU A 1 111 ? 21.570 -2.638 -11.017 1.00 97.69 111 GLU A CA 1
ATOM 817 C C . GLU A 1 111 ? 22.324 -1.619 -10.148 1.00 97.69 111 GLU A C 1
ATOM 819 O O . GLU A 1 111 ? 22.772 -1.974 -9.058 1.00 97.69 111 GLU A O 1
ATOM 824 N N . GLU A 1 112 ? 22.405 -0.356 -10.578 1.00 97.50 112 GLU A N 1
ATOM 825 C CA . GLU A 1 112 ? 22.999 0.751 -9.811 1.00 97.50 112 GLU A CA 1
ATOM 826 C C . GLU A 1 112 ? 22.260 0.958 -8.481 1.00 97.50 112 GLU A C 1
ATOM 828 O O . GLU A 1 112 ? 22.867 0.918 -7.413 1.00 97.50 112 GLU A O 1
ATOM 833 N N . GLN A 1 113 ? 20.928 1.073 -8.523 1.00 97.56 113 GLN A N 1
ATOM 834 C CA . GLN A 1 113 ? 20.098 1.228 -7.325 1.00 97.56 113 GLN A CA 1
ATOM 835 C C . GLN A 1 113 ? 20.251 0.058 -6.345 1.00 97.56 113 GLN A C 1
ATOM 837 O O . GLN A 1 113 ? 20.293 0.270 -5.131 1.00 97.56 113 GLN A O 1
ATOM 842 N N . ALA A 1 114 ? 20.316 -1.174 -6.859 1.00 97.12 114 ALA A N 1
ATOM 843 C CA . ALA A 1 114 ? 20.512 -2.360 -6.037 1.00 97.12 114 ALA A CA 1
ATOM 844 C C . ALA A 1 114 ? 21.897 -2.364 -5.380 1.00 97.12 114 ALA A C 1
ATOM 846 O O . ALA A 1 114 ? 21.993 -2.620 -4.182 1.00 97.12 114 ALA A O 1
ATOM 847 N N . ALA A 1 115 ? 22.954 -2.047 -6.133 1.00 96.12 115 ALA A N 1
ATOM 848 C CA . ALA A 1 115 ? 24.312 -1.964 -5.604 1.00 96.12 115 ALA A CA 1
ATOM 849 C C . ALA A 1 115 ? 24.426 -0.899 -4.501 1.00 96.12 115 ALA A C 1
ATOM 851 O O . ALA A 1 115 ? 24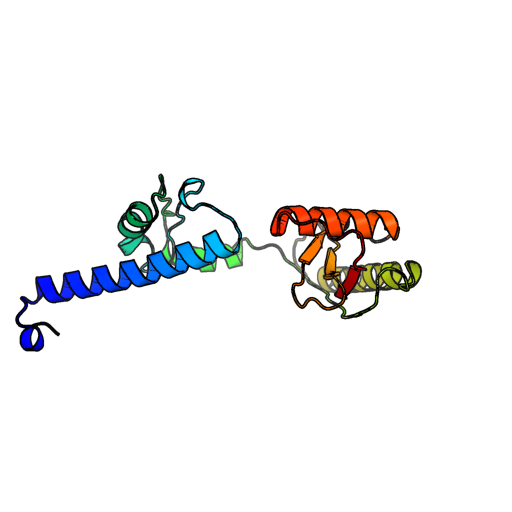.953 -1.189 -3.427 1.00 96.12 115 ALA A O 1
ATOM 852 N N . ASP A 1 116 ? 23.858 0.289 -4.720 1.00 94.94 116 ASP A N 1
ATOM 853 C CA . ASP A 1 116 ? 23.853 1.382 -3.743 1.00 94.94 116 ASP A CA 1
ATOM 854 C C . ASP A 1 116 ? 23.078 1.027 -2.466 1.00 94.94 116 ASP A C 1
ATOM 856 O O . ASP A 1 116 ? 23.499 1.352 -1.353 1.00 94.94 116 ASP A O 1
ATOM 860 N N . ALA A 1 117 ? 21.925 0.365 -2.605 1.00 94.19 117 ALA A N 1
ATOM 861 C CA . ALA A 1 117 ? 21.133 -0.083 -1.463 1.00 94.19 117 ALA A CA 1
ATOM 862 C C . ALA A 1 117 ? 21.871 -1.161 -0.656 1.00 94.19 117 ALA A C 1
ATOM 864 O O . ALA A 1 117 ? 21.902 -1.086 0.571 1.00 94.19 117 ALA A O 1
ATOM 865 N N . LEU A 1 118 ? 22.498 -2.128 -1.335 1.00 93.56 118 LEU A N 1
ATOM 866 C CA . LEU A 1 118 ? 23.274 -3.192 -0.697 1.00 93.56 118 LEU A CA 1
ATOM 867 C C . LEU A 1 118 ? 24.520 -2.656 0.010 1.00 93.56 118 LEU A C 1
ATOM 869 O O . LEU A 1 118 ? 24.825 -3.113 1.107 1.00 93.56 118 LEU A O 1
ATOM 873 N N . ALA A 1 119 ? 25.213 -1.676 -0.575 1.00 91.56 119 ALA A N 1
ATOM 874 C CA . ALA A 1 119 ? 26.356 -1.031 0.064 1.00 91.56 119 ALA A CA 1
ATOM 875 C C . ALA A 1 119 ? 25.951 -0.351 1.381 1.00 91.56 119 ALA A C 1
ATOM 877 O O . ALA A 1 119 ? 26.598 -0.563 2.401 1.00 91.56 119 ALA A O 1
ATOM 878 N N . MET A 1 120 ? 24.832 0.382 1.385 1.00 88.56 120 MET A N 1
ATOM 879 C CA . MET A 1 120 ? 24.310 1.015 2.601 1.00 88.56 120 MET A CA 1
ATOM 880 C C . MET A 1 120 ? 23.890 -0.016 3.656 1.00 88.56 120 MET A C 1
ATOM 882 O O . MET A 1 120 ? 24.179 0.159 4.832 1.00 88.56 120 MET A O 1
ATOM 886 N N . VAL A 1 121 ? 23.241 -1.109 3.244 1.00 88.81 121 VAL A N 1
ATOM 887 C CA . VAL A 1 121 ? 22.875 -2.205 4.155 1.00 88.81 121 VAL A CA 1
ATOM 888 C C . VAL A 1 121 ? 24.118 -2.889 4.739 1.00 88.81 121 VAL A C 1
ATOM 890 O O . VAL A 1 121 ? 24.104 -3.263 5.904 1.00 88.81 121 VAL A O 1
ATOM 893 N N . ALA A 1 122 ? 25.204 -3.018 3.972 1.00 86.38 122 ALA A N 1
ATOM 894 C CA . ALA A 1 122 ? 26.457 -3.608 4.445 1.00 86.38 122 ALA A CA 1
ATOM 895 C C . ALA A 1 122 ? 27.241 -2.706 5.420 1.00 86.38 122 ALA A C 1
ATOM 897 O O . ALA A 1 122 ? 28.050 -3.212 6.198 1.00 86.38 122 ALA A O 1
ATOM 898 N N . GLU A 1 123 ? 27.034 -1.386 5.377 1.00 85.94 123 GLU A N 1
ATOM 899 C CA . GLU A 1 123 ? 27.610 -0.442 6.346 1.00 85.94 123 GLU A CA 1
ATOM 900 C C . GLU A 1 123 ? 26.898 -0.486 7.706 1.00 85.94 123 GLU A C 1
ATOM 902 O O . GLU A 1 123 ? 27.506 -0.177 8.737 1.00 85.94 123 GLU A O 1
ATOM 907 N N . GLU A 1 124 ? 25.627 -0.887 7.727 1.00 79.50 124 GLU A N 1
ATOM 908 C CA . GLU A 1 124 ? 24.858 -1.053 8.956 1.00 79.50 124 GLU A CA 1
ATOM 909 C C . GLU A 1 124 ? 25.412 -2.246 9.753 1.00 79.50 124 GLU A C 1
ATOM 911 O O . GLU A 1 124 ? 25.455 -3.379 9.280 1.00 79.50 124 GLU A O 1
ATOM 916 N N . GLN A 1 125 ? 25.814 -2.016 11.006 1.00 65.19 125 GLN A N 1
ATOM 917 C CA . GLN A 1 125 ? 26.341 -3.054 11.911 1.00 65.19 125 GLN A CA 1
ATOM 918 C C . GLN A 1 125 ? 25.234 -3.962 12.487 1.00 65.19 125 GLN A C 1
ATOM 920 O O . GLN A 1 125 ? 25.326 -4.425 13.625 1.00 65.19 125 GLN A O 1
ATOM 925 N N . ALA A 1 126 ? 24.159 -4.172 11.728 1.00 71.56 126 ALA A N 1
ATOM 926 C CA . ALA A 1 126 ? 23.049 -5.030 12.105 1.00 71.56 126 ALA A CA 1
ATOM 927 C C . ALA A 1 126 ? 23.392 -6.507 11.848 1.00 71.56 126 ALA A C 1
ATOM 929 O O . ALA A 1 126 ? 24.077 -6.844 10.881 1.00 71.56 126 ALA A O 1
ATOM 930 N N . GLU A 1 127 ? 22.888 -7.404 12.697 1.00 80.50 127 GLU A N 1
ATOM 931 C CA . GLU A 1 127 ? 22.927 -8.849 12.447 1.00 80.50 127 GLU A CA 1
ATOM 932 C C . GLU A 1 127 ? 21.927 -9.185 11.330 1.00 80.50 127 GLU A C 1
ATOM 934 O O . GLU A 1 127 ? 20.760 -9.476 11.577 1.00 80.50 127 GLU A O 1
ATOM 939 N N . ILE A 1 128 ? 22.369 -9.063 10.078 1.00 85.25 128 ILE A N 1
ATOM 940 C CA . ILE A 1 128 ? 21.555 -9.374 8.901 1.00 85.25 128 ILE A CA 1
ATOM 941 C C . ILE A 1 128 ? 21.673 -10.872 8.608 1.00 85.25 128 ILE A C 1
ATOM 943 O O . ILE A 1 128 ? 22.734 -11.352 8.212 1.00 85.25 128 ILE A O 1
ATOM 947 N N . GLU A 1 129 ? 20.575 -11.608 8.787 1.00 88.00 129 GLU A N 1
ATOM 948 C CA . GLU A 1 129 ? 20.512 -13.047 8.494 1.00 88.00 129 GLU A CA 1
ATOM 949 C C . GLU A 1 129 ? 20.330 -13.332 6.995 1.00 88.00 129 GLU A C 1
ATOM 951 O O . GLU A 1 129 ? 20.947 -14.246 6.448 1.00 88.00 129 GLU A O 1
ATOM 956 N N . GLU A 1 130 ? 19.503 -12.532 6.317 1.00 91.44 130 GLU A N 1
ATOM 957 C CA . GLU A 1 130 ? 19.183 -12.676 4.897 1.00 91.44 130 GLU A CA 1
ATOM 958 C C . GLU A 1 130 ? 19.011 -11.300 4.242 1.00 91.44 130 GLU A C 1
ATOM 960 O O . GLU A 1 130 ? 18.517 -10.351 4.848 1.00 91.44 130 GLU A O 1
ATOM 965 N N . THR A 1 131 ? 19.416 -11.177 2.977 1.00 92.00 131 THR A N 1
ATOM 966 C CA . THR A 1 131 ? 19.193 -9.972 2.171 1.00 92.00 131 THR A CA 1
ATOM 967 C C . THR A 1 131 ? 18.523 -10.347 0.859 1.00 92.00 131 THR A C 1
ATOM 969 O O . THR A 1 131 ? 19.046 -11.157 0.098 1.00 92.00 131 THR A O 1
ATOM 972 N N . THR A 1 132 ? 17.382 -9.719 0.571 1.00 94.38 132 THR A N 1
ATOM 973 C CA . THR A 1 132 ? 16.647 -9.893 -0.688 1.00 94.38 132 THR A CA 1
ATOM 974 C C . THR A 1 132 ? 16.533 -8.561 -1.420 1.00 94.38 132 THR A C 1
ATOM 976 O O . THR A 1 132 ? 16.167 -7.547 -0.827 1.00 94.38 132 THR A O 1
ATOM 979 N N . VAL A 1 133 ? 16.786 -8.568 -2.730 1.00 96.19 133 VAL A N 1
ATOM 980 C CA . VAL A 1 133 ? 16.552 -7.415 -3.608 1.00 96.19 133 VAL A CA 1
ATOM 981 C C . VAL A 1 133 ? 15.265 -7.642 -4.391 1.00 96.19 133 VAL A C 1
ATOM 983 O O . VAL A 1 133 ? 15.080 -8.689 -5.008 1.00 96.19 133 VAL A O 1
ATOM 986 N N . THR A 1 134 ? 14.371 -6.654 -4.375 1.00 97.06 134 THR A N 1
ATOM 987 C CA . THR A 1 134 ? 13.132 -6.679 -5.162 1.00 97.06 134 THR A CA 1
ATOM 988 C C . THR A 1 134 ? 13.106 -5.505 -6.123 1.00 97.06 134 THR A C 1
ATOM 990 O O . THR A 1 134 ? 13.477 -4.389 -5.764 1.00 97.06 134 THR A O 1
ATOM 993 N N . TYR A 1 135 ? 12.652 -5.759 -7.346 1.00 97.81 135 TYR A N 1
ATOM 994 C CA . TYR A 1 135 ? 12.610 -4.769 -8.412 1.00 97.81 135 TYR A CA 1
ATOM 995 C C . TYR A 1 135 ? 11.164 -4.415 -8.745 1.00 97.81 135 TYR A C 1
ATOM 997 O O . TYR A 1 135 ? 10.247 -5.235 -8.640 1.00 97.81 135 TYR A O 1
ATOM 1005 N N . GLY A 1 136 ? 10.944 -3.178 -9.173 1.00 97.56 136 GLY A N 1
ATOM 1006 C CA . GLY A 1 136 ? 9.634 -2.735 -9.614 1.00 97.56 136 GLY A CA 1
ATOM 1007 C C . GLY A 1 136 ? 9.725 -1.522 -10.524 1.00 97.56 136 GLY A C 1
ATOM 1008 O O . GLY A 1 136 ? 10.737 -0.833 -10.538 1.00 97.56 136 GLY A O 1
ATOM 1009 N N . ALA A 1 137 ? 8.652 -1.258 -11.259 1.00 98.00 137 ALA A N 1
ATOM 1010 C CA . ALA A 1 137 ? 8.499 -0.058 -12.068 1.00 98.00 137 ALA A CA 1
ATOM 1011 C C . ALA A 1 137 ? 7.123 0.564 -11.824 1.00 98.00 137 ALA A C 1
ATOM 1013 O O . ALA A 1 137 ? 6.116 -0.142 -11.819 1.00 98.00 137 ALA A O 1
ATOM 1014 N N . ASP A 1 138 ? 7.059 1.880 -11.653 1.00 98.00 138 ASP A N 1
ATOM 1015 C CA . ASP A 1 138 ? 5.795 2.610 -11.710 1.00 98.00 138 ASP A CA 1
ATOM 1016 C C . ASP A 1 138 ? 5.497 2.974 -13.155 1.00 98.00 138 ASP A C 1
ATOM 1018 O O . ASP A 1 138 ? 6.274 3.668 -13.816 1.00 98.00 138 ASP A O 1
ATOM 1022 N N . MET A 1 139 ? 4.353 2.514 -13.643 1.00 97.75 139 MET A N 1
ATOM 1023 C CA . MET A 1 139 ? 3.978 2.637 -15.042 1.00 97.75 139 MET A CA 1
ATOM 1024 C C . MET A 1 139 ? 2.575 3.207 -15.198 1.00 97.75 139 MET A C 1
ATOM 1026 O O . MET A 1 139 ? 1.715 3.041 -14.335 1.00 97.75 139 MET A O 1
ATOM 1030 N N . GLN A 1 140 ? 2.329 3.858 -16.329 1.00 96.56 140 GLN A N 1
ATOM 1031 C CA . GLN A 1 140 ? 1.004 4.339 -16.716 1.00 96.56 140 GLN A CA 1
ATOM 1032 C C . GLN A 1 140 ? 0.809 4.244 -18.224 1.00 96.56 140 GLN A C 1
ATOM 1034 O O . GLN A 1 140 ? 1.771 4.211 -18.988 1.00 96.56 140 GLN A O 1
ATOM 1039 N N . PHE A 1 141 ? -0.440 4.277 -18.677 1.00 96.12 141 PHE A N 1
ATOM 1040 C CA . PHE A 1 141 ? -0.721 4.524 -20.086 1.00 96.12 141 PHE A CA 1
ATOM 1041 C C . PHE A 1 141 ? -0.500 6.000 -20.428 1.00 96.12 141 PHE A C 1
ATOM 1043 O O . PHE A 1 141 ? -0.821 6.894 -19.641 1.00 96.12 141 PHE A O 1
ATOM 1050 N N . ARG A 1 142 ? 0.031 6.273 -21.623 1.00 92.56 142 ARG A N 1
ATOM 1051 C CA . ARG A 1 142 ? 0.241 7.639 -22.116 1.00 92.56 142 ARG A CA 1
ATOM 1052 C C . ARG A 1 142 ? -1.071 8.433 -22.073 1.00 92.56 142 ARG A C 1
ATOM 1054 O O . ARG A 1 142 ? -2.094 7.977 -22.573 1.00 92.56 142 ARG A O 1
ATOM 1061 N N . GLY A 1 143 ? -1.018 9.633 -21.495 1.00 89.50 143 GLY A N 1
ATOM 1062 C CA . GLY A 1 143 ? -2.182 10.512 -21.339 1.00 89.50 143 GLY A CA 1
ATOM 1063 C C . GLY A 1 143 ? -3.037 10.230 -20.098 1.00 89.50 143 GLY A C 1
ATOM 1064 O O . GLY A 1 143 ? -3.971 10.982 -19.839 1.00 89.50 143 GLY A O 1
ATOM 1065 N N . GLN A 1 144 ? -2.718 9.197 -19.313 1.00 89.56 144 GLN A N 1
ATOM 1066 C CA . GLN A 1 144 ? -3.316 8.968 -17.997 1.00 89.56 144 GLN A CA 1
ATOM 1067 C C . GLN A 1 144 ? -2.394 9.470 -16.880 1.00 89.56 144 GLN A C 1
ATOM 1069 O O . GLN A 1 144 ? -1.203 9.680 -17.091 1.00 89.56 144 GLN A O 1
ATOM 1074 N N . THR A 1 145 ? -2.959 9.641 -15.686 1.00 87.19 145 THR A N 1
ATOM 1075 C CA . THR A 1 145 ? -2.244 10.035 -14.458 1.00 87.19 145 THR A CA 1
ATOM 1076 C C . THR A 1 145 ? -2.230 8.932 -13.395 1.00 87.19 145 THR A C 1
ATOM 1078 O O . THR A 1 145 ? -1.742 9.140 -12.287 1.00 87.19 145 THR A O 1
ATOM 1081 N N . HIS A 1 146 ? -2.790 7.759 -13.705 1.00 87.00 146 HIS A N 1
ATOM 1082 C CA . HIS A 1 146 ? -2.859 6.630 -12.782 1.00 87.00 146 HIS A CA 1
ATOM 1083 C C . HIS A 1 146 ? -1.599 5.775 -12.905 1.00 87.00 146 HIS A C 1
ATOM 1085 O O . HIS A 1 146 ? -1.431 5.056 -13.891 1.00 87.00 146 HIS A O 1
ATOM 1091 N N . LEU A 1 147 ? -0.746 5.841 -11.884 1.00 93.38 147 LEU A N 1
ATOM 1092 C CA . LEU A 1 147 ? 0.437 4.997 -11.760 1.00 93.38 147 LEU A CA 1
ATOM 1093 C C . LEU A 1 147 ? 0.071 3.623 -11.199 1.00 93.38 147 LEU A C 1
ATOM 1095 O O . LEU A 1 147 ? -0.715 3.502 -10.256 1.00 93.38 147 LEU A O 1
ATOM 1099 N N . ILE A 1 148 ? 0.686 2.590 -11.761 1.00 94.62 148 ILE A N 1
ATOM 1100 C CA . ILE A 1 148 ? 0.609 1.214 -11.286 1.00 94.62 148 ILE A CA 1
ATOM 1101 C C . ILE A 1 148 ? 2.026 0.715 -11.045 1.00 94.62 148 ILE A C 1
ATOM 1103 O O . ILE A 1 148 ? 2.839 0.708 -11.968 1.00 94.62 148 ILE A O 1
ATOM 1107 N N . ARG A 1 149 ? 2.296 0.253 -9.819 1.00 96.19 149 ARG A N 1
ATOM 1108 C CA . ARG A 1 149 ? 3.530 -0.466 -9.496 1.00 96.19 149 ARG A CA 1
ATOM 1109 C C . ARG A 1 149 ? 3.467 -1.863 -10.110 1.00 96.19 149 ARG A C 1
ATOM 1111 O O . ARG A 1 149 ? 2.572 -2.652 -9.799 1.00 96.19 149 ARG A O 1
ATOM 1118 N N . VAL A 1 150 ? 4.429 -2.164 -10.965 1.00 97.25 150 VAL A N 1
ATOM 1119 C CA . VAL A 1 150 ? 4.632 -3.456 -11.614 1.00 97.25 150 VAL A CA 1
ATOM 1120 C C . VAL A 1 150 ? 5.837 -4.113 -10.959 1.00 97.25 150 VAL A C 1
ATOM 1122 O O . VAL A 1 150 ? 6.927 -3.551 -10.982 1.00 97.25 150 VAL A O 1
ATOM 1125 N N . ALA A 1 151 ? 5.643 -5.277 -10.339 1.00 97.12 151 ALA A N 1
ATOM 1126 C CA . ALA A 1 151 ? 6.748 -6.066 -9.798 1.00 97.12 151 ALA A CA 1
ATOM 1127 C C . ALA A 1 151 ? 7.557 -6.673 -10.950 1.00 97.12 151 ALA A C 1
ATOM 1129 O O . ALA A 1 151 ? 6.968 -7.236 -11.876 1.00 97.12 151 ALA A O 1
ATOM 1130 N N . LEU A 1 152 ? 8.884 -6.563 -10.883 1.00 97.31 152 LEU A N 1
ATOM 1131 C CA . LEU A 1 152 ? 9.789 -7.117 -11.887 1.00 97.31 152 LEU A CA 1
ATOM 1132 C C . LEU A 1 152 ? 10.493 -8.356 -11.310 1.00 97.31 152 LEU A C 1
ATOM 1134 O O . LEU A 1 152 ? 10.989 -8.295 -10.184 1.00 97.31 152 LEU A O 1
ATOM 1138 N N . PRO A 1 153 ? 10.556 -9.475 -12.052 1.00 94.62 153 PRO A N 1
ATOM 1139 C CA . PRO A 1 153 ? 11.212 -10.697 -11.589 1.00 94.62 153 PRO A CA 1
ATOM 1140 C C . PRO A 1 153 ? 12.743 -10.572 -11.535 1.00 94.62 153 PRO A C 1
ATOM 1142 O O . PRO A 1 153 ? 13.387 -11.291 -10.778 1.00 94.62 153 PRO A O 1
ATOM 1145 N N . SER A 1 154 ? 13.328 -9.685 -12.341 1.00 96.00 154 SER A N 1
ATOM 1146 C CA . SER A 1 154 ? 14.768 -9.438 -12.425 1.00 96.00 154 SER A CA 1
ATOM 1147 C C . SER A 1 154 ? 15.019 -8.038 -13.022 1.00 96.00 154 SER A C 1
ATOM 1149 O O . SER A 1 154 ? 14.088 -7.445 -13.584 1.00 96.00 154 SER A O 1
ATOM 1151 N N . PRO A 1 155 ? 16.252 -7.500 -12.935 1.00 96.12 155 PRO A N 1
ATOM 1152 C CA . PRO A 1 155 ? 16.621 -6.278 -13.650 1.00 96.12 155 PRO A CA 1
ATOM 1153 C C . PRO A 1 155 ? 16.814 -6.521 -15.159 1.00 96.12 155 PRO A C 1
ATOM 1155 O O . PRO A 1 155 ? 16.753 -5.579 -15.946 1.00 96.12 155 PRO A O 1
ATOM 1158 N N . ASP A 1 156 ? 17.020 -7.778 -15.565 1.00 95.81 156 ASP A N 1
ATOM 1159 C CA . ASP A 1 156 ? 17.157 -8.209 -16.958 1.00 95.81 156 ASP A CA 1
ATOM 1160 C C . ASP A 1 156 ? 15.799 -8.674 -17.500 1.00 95.81 156 ASP A C 1
ATOM 1162 O O . ASP A 1 156 ? 15.517 -9.867 -17.626 1.00 95.81 156 ASP A O 1
ATOM 1166 N N . ILE A 1 157 ? 14.917 -7.704 -17.741 1.00 96.38 157 ILE A N 1
ATOM 1167 C CA . ILE A 1 157 ? 13.583 -7.923 -18.300 1.00 96.38 157 ILE A CA 1
ATOM 1168 C C . ILE A 1 157 ? 13.499 -7.339 -19.709 1.00 96.38 157 ILE A C 1
ATOM 1170 O O . ILE A 1 157 ? 13.924 -6.210 -19.959 1.00 96.38 157 ILE A O 1
ATOM 1174 N N . ASP A 1 158 ? 12.911 -8.089 -20.641 1.00 96.19 158 ASP A N 1
ATOM 1175 C CA . ASP A 1 158 ? 12.655 -7.573 -21.980 1.00 96.19 158 ASP A CA 1
ATOM 1176 C C . ASP A 1 158 ? 11.415 -6.660 -22.032 1.00 96.19 158 ASP A C 1
ATOM 1178 O O . ASP A 1 158 ? 10.545 -6.636 -21.154 1.00 96.19 158 ASP A O 1
ATOM 1182 N N . ARG A 1 159 ? 11.333 -5.865 -23.101 1.00 95.94 159 ARG A N 1
ATOM 1183 C CA . ARG A 1 159 ? 10.257 -4.886 -23.288 1.00 95.94 159 ARG A CA 1
ATOM 1184 C C . ARG A 1 159 ? 8.870 -5.537 -23.338 1.00 95.94 159 ARG A C 1
ATOM 1186 O O . ARG A 1 159 ? 7.912 -4.948 -22.839 1.00 95.94 159 ARG A O 1
ATOM 1193 N N . ALA A 1 160 ? 8.754 -6.701 -23.977 1.00 94.75 160 ALA A N 1
ATOM 1194 C CA . ALA A 1 160 ? 7.475 -7.374 -24.185 1.00 94.75 160 ALA A CA 1
ATOM 1195 C C . ALA A 1 160 ? 6.913 -7.883 -22.854 1.00 94.75 160 ALA A C 1
ATOM 1197 O O . ALA A 1 160 ? 5.776 -7.577 -22.507 1.00 94.75 160 ALA A O 1
ATOM 1198 N N . THR A 1 161 ? 7.755 -8.538 -22.060 1.00 96.06 161 THR A N 1
ATOM 1199 C CA . THR A 1 161 ? 7.428 -9.028 -20.722 1.00 96.06 161 THR A CA 1
ATOM 1200 C C . THR A 1 161 ? 7.034 -7.872 -19.805 1.00 96.06 161 THR A C 1
ATOM 1202 O O . THR A 1 161 ? 6.026 -7.956 -19.107 1.00 96.06 161 THR A O 1
ATOM 1205 N N . LEU A 1 162 ? 7.764 -6.750 -19.833 1.00 96.75 162 LEU A N 1
ATOM 1206 C CA . LEU A 1 162 ? 7.409 -5.569 -19.036 1.00 96.75 162 LEU A CA 1
ATOM 1207 C C . LEU A 1 162 ? 6.036 -4.992 -19.427 1.00 96.75 162 LEU A C 1
ATOM 1209 O O . LEU A 1 162 ? 5.238 -4.642 -18.554 1.00 96.75 162 LEU A O 1
ATOM 1213 N N . GLN A 1 163 ? 5.737 -4.926 -20.727 1.00 95.31 163 GLN A N 1
ATOM 1214 C CA . GLN A 1 163 ? 4.427 -4.500 -21.226 1.00 95.31 163 GLN A CA 1
ATOM 1215 C C . GLN A 1 163 ? 3.317 -5.450 -20.749 1.00 95.31 163 GLN A C 1
ATOM 1217 O O . GLN A 1 163 ? 2.300 -4.985 -20.236 1.00 95.31 163 GLN A O 1
ATOM 1222 N N . GLU A 1 164 ? 3.514 -6.765 -20.859 1.00 95.12 164 GLU A N 1
ATOM 1223 C CA . GLU A 1 164 ? 2.542 -7.773 -20.419 1.00 95.12 164 GLU A CA 1
ATOM 1224 C C . GLU A 1 164 ? 2.282 -7.711 -18.908 1.00 95.12 164 GLU A C 1
ATOM 1226 O O . GLU A 1 164 ? 1.128 -7.742 -18.471 1.00 95.12 164 GLU A O 1
ATOM 1231 N N . LEU A 1 165 ? 3.335 -7.565 -18.096 1.00 96.69 165 LEU A N 1
ATOM 1232 C CA . LEU A 1 165 ? 3.212 -7.417 -16.645 1.00 96.69 165 LEU A CA 1
ATOM 1233 C C . LEU A 1 165 ? 2.419 -6.160 -16.272 1.00 96.69 165 LEU A C 1
ATOM 1235 O O . LEU A 1 165 ? 1.560 -6.213 -15.383 1.00 96.69 165 LEU A O 1
ATOM 1239 N N . PHE A 1 166 ? 2.670 -5.047 -16.966 1.00 96.50 166 PHE A N 1
ATOM 1240 C CA . PHE A 1 166 ? 1.913 -3.814 -16.785 1.00 96.50 166 PHE A CA 1
ATOM 1241 C C . PHE A 1 166 ? 0.444 -3.982 -17.171 1.00 96.50 166 PHE A C 1
ATOM 1243 O O . PHE A 1 166 ? -0.434 -3.646 -16.376 1.00 96.50 166 PHE A O 1
ATOM 1250 N N . GLU A 1 167 ? 0.152 -4.537 -18.346 1.00 94.88 167 GLU A N 1
ATOM 1251 C CA . GLU A 1 167 ? -1.222 -4.760 -18.803 1.00 94.88 167 GLU A CA 1
ATOM 1252 C C . GLU A 1 167 ? -1.989 -5.701 -17.873 1.00 94.88 167 GLU A C 1
ATOM 1254 O O . GLU A 1 167 ? -3.151 -5.443 -17.552 1.00 94.88 167 GLU A O 1
ATOM 1259 N N . ALA A 1 168 ? -1.339 -6.754 -17.372 1.00 94.75 168 ALA A N 1
ATOM 1260 C CA . ALA A 1 168 ? -1.926 -7.653 -16.390 1.00 94.75 168 ALA A CA 1
ATOM 1261 C C . ALA A 1 168 ? -2.221 -6.928 -15.066 1.00 94.75 168 ALA A C 1
ATOM 1263 O O . ALA A 1 168 ? -3.296 -7.111 -14.488 1.00 94.75 168 ALA A O 1
ATOM 1264 N N . ALA A 1 169 ? -1.302 -6.085 -14.584 1.00 94.25 169 ALA A N 1
ATOM 1265 C CA . ALA A 1 169 ? -1.512 -5.280 -13.381 1.00 94.25 169 ALA A CA 1
ATOM 1266 C C . ALA A 1 169 ? -2.639 -4.249 -13.564 1.00 94.25 169 ALA A C 1
ATOM 1268 O O . ALA A 1 169 ? -3.495 -4.108 -12.687 1.00 94.25 169 ALA A O 1
ATOM 1269 N N . TYR A 1 170 ? -2.694 -3.598 -14.726 1.00 93.81 170 TYR A N 1
ATOM 1270 C CA . TYR A 1 170 ? -3.748 -2.660 -15.095 1.00 93.81 170 TYR A CA 1
ATOM 1271 C C . TYR A 1 170 ? -5.112 -3.339 -15.174 1.00 93.81 170 TYR A C 1
ATOM 1273 O O . TYR A 1 170 ? -6.076 -2.864 -14.572 1.00 93.81 170 TYR A O 1
ATOM 1281 N N . PHE A 1 171 ? -5.192 -4.490 -15.842 1.00 92.94 171 PHE A N 1
ATOM 1282 C CA . PHE A 1 171 ? -6.427 -5.255 -15.949 1.00 92.94 171 PHE A CA 1
ATOM 1283 C C . PHE A 1 171 ? -6.914 -5.729 -14.580 1.00 92.94 171 PHE A C 1
ATOM 1285 O O . PHE A 1 171 ? -8.089 -5.558 -14.273 1.00 92.94 171 PHE A O 1
ATOM 1292 N N . ARG A 1 172 ? -6.032 -6.239 -13.707 1.00 90.62 172 ARG A N 1
ATOM 1293 C CA . ARG A 1 172 ? -6.421 -6.601 -12.331 1.00 90.62 172 ARG A CA 1
ATOM 1294 C C . ARG A 1 172 ? -7.049 -5.419 -11.590 1.00 90.62 172 ARG A C 1
ATOM 1296 O O . ARG A 1 172 ? -8.046 -5.601 -10.897 1.00 90.62 172 ARG A O 1
ATOM 1303 N N . ARG A 1 173 ? -6.492 -4.216 -11.758 1.00 87.31 173 ARG A N 1
ATOM 1304 C CA . ARG A 1 173 ? -6.918 -3.013 -11.034 1.00 87.31 173 ARG A CA 1
ATOM 1305 C C . ARG A 1 173 ? -8.193 -2.366 -11.578 1.00 87.31 173 ARG A C 1
ATOM 1307 O O . ARG A 1 173 ? -8.996 -1.880 -10.780 1.00 87.31 173 ARG A O 1
ATOM 1314 N N . PHE A 1 174 ? -8.337 -2.308 -12.900 1.00 88.62 174 PHE A N 1
ATOM 1315 C CA . PHE A 1 174 ? -9.373 -1.523 -13.578 1.00 88.62 174 PHE A CA 1
ATOM 1316 C C . PHE A 1 174 ? -10.345 -2.362 -14.411 1.00 88.62 174 PHE A C 1
ATOM 1318 O O . PHE A 1 174 ? -11.366 -1.837 -14.833 1.00 88.62 174 PHE A O 1
ATOM 1325 N N . GLN A 1 175 ? -10.056 -3.647 -14.641 1.00 90.12 175 GLN A N 1
ATOM 1326 C CA . GLN A 1 175 ? -10.859 -4.565 -15.463 1.00 90.12 175 GLN A CA 1
ATOM 1327 C C . GLN A 1 175 ? -11.058 -4.077 -16.913 1.00 90.12 175 GLN A C 1
ATOM 1329 O O . GLN A 1 175 ? -12.027 -4.433 -17.580 1.00 90.12 175 GLN A O 1
ATOM 1334 N N . VAL A 1 176 ? -10.116 -3.274 -17.421 1.00 89.25 176 VAL A N 1
ATOM 1335 C CA . VAL A 1 176 ? -10.123 -2.703 -18.778 1.00 89.25 176 VAL A CA 1
ATOM 1336 C C . VAL A 1 176 ? -8.824 -3.063 -19.496 1.00 89.25 176 VAL A C 1
ATOM 1338 O O . VAL A 1 176 ? -7.753 -3.071 -18.889 1.00 89.25 176 VAL A O 1
ATOM 1341 N N . ARG A 1 177 ? -8.919 -3.352 -20.799 1.00 91.44 177 ARG A N 1
ATOM 1342 C CA . ARG A 1 177 ? -7.772 -3.545 -21.698 1.00 91.44 177 ARG A CA 1
ATOM 1343 C C . ARG A 1 177 ? -7.666 -2.363 -22.653 1.00 91.44 177 ARG A C 1
ATOM 1345 O O . ARG A 1 177 ? -8.676 -1.946 -23.212 1.00 91.44 177 ARG A O 1
ATOM 1352 N N . LEU A 1 178 ? -6.455 -1.850 -22.851 1.00 89.81 178 LEU A N 1
ATOM 1353 C CA . LEU A 1 178 ? -6.181 -0.680 -23.693 1.00 89.81 178 LEU A CA 1
ATOM 1354 C C . LEU A 1 178 ? -5.071 -1.007 -24.708 1.00 89.81 178 LEU A C 1
ATOM 1356 O O . LEU A 1 178 ? -3.978 -0.456 -24.608 1.00 89.81 178 LEU A O 1
ATOM 1360 N N . PRO A 1 179 ? -5.328 -1.909 -25.677 1.00 83.88 179 PRO A N 1
ATOM 1361 C CA . PRO A 1 179 ? -4.290 -2.470 -26.553 1.00 83.88 179 PRO A CA 1
ATOM 1362 C C . PRO A 1 179 ? -3.629 -1.436 -27.477 1.00 83.88 179 PRO A C 1
ATOM 1364 O O . PRO A 1 179 ? -2.531 -1.655 -27.982 1.00 83.88 179 PRO A O 1
ATOM 1367 N N . GLU A 1 180 ? -4.293 -0.304 -27.715 1.00 86.44 180 GLU A N 1
ATOM 1368 C CA . GLU A 1 180 ? -3.805 0.755 -28.603 1.00 86.44 180 GLU A CA 1
ATOM 1369 C C . GLU A 1 180 ? -2.965 1.814 -27.877 1.00 86.44 180 GLU A C 1
ATOM 1371 O O . GLU A 1 180 ? -2.229 2.569 -28.518 1.00 86.44 180 GLU A O 1
ATOM 1376 N N . ILE A 1 181 ? -3.049 1.893 -26.543 1.00 88.88 181 ILE A N 1
ATOM 1377 C CA . ILE A 1 181 ? -2.360 2.933 -25.775 1.00 88.88 181 ILE A CA 1
ATOM 1378 C C . ILE A 1 181 ? -0.997 2.415 -25.323 1.00 88.88 181 ILE A C 1
ATOM 1380 O O . ILE A 1 181 ? -0.858 1.318 -24.795 1.00 88.88 181 ILE A O 1
ATOM 1384 N N . ARG A 1 182 ? 0.043 3.227 -25.518 1.00 88.88 182 ARG A N 1
ATOM 1385 C CA . ARG A 1 182 ? 1.414 2.867 -25.142 1.00 88.88 182 ARG A CA 1
ATOM 1386 C C . ARG A 1 182 ? 1.663 3.095 -23.654 1.00 88.88 182 ARG A C 1
ATOM 1388 O O . ARG A 1 182 ? 1.238 4.116 -23.106 1.00 88.88 182 ARG A O 1
ATOM 1395 N N . ALA A 1 183 ? 2.387 2.172 -23.026 1.00 95.19 183 ALA A N 1
ATOM 1396 C CA . ALA A 1 183 ? 2.845 2.323 -21.653 1.00 95.19 183 ALA A CA 1
ATOM 1397 C C . ALA A 1 183 ? 3.988 3.348 -21.552 1.00 95.19 183 ALA A C 1
ATOM 1399 O O . ALA A 1 183 ? 4.742 3.583 -22.500 1.00 95.19 183 ALA A O 1
ATOM 1400 N N . VAL A 1 184 ? 4.115 3.960 -20.383 1.00 97.25 184 VAL A N 1
ATOM 1401 C CA . VAL A 1 184 ? 5.172 4.889 -19.991 1.00 97.25 184 VAL A CA 1
ATOM 1402 C C . VAL A 1 184 ? 5.749 4.371 -18.682 1.00 97.25 184 VAL A C 1
ATOM 1404 O O . VAL A 1 184 ? 4.996 4.145 -17.735 1.00 97.25 184 VAL A O 1
ATOM 1407 N N . VAL A 1 185 ? 7.068 4.194 -18.632 1.00 97.62 185 VAL A N 1
ATOM 1408 C CA . VAL A 1 185 ? 7.802 3.926 -17.392 1.00 97.62 185 VAL A CA 1
ATOM 1409 C C . VAL A 1 185 ? 8.078 5.268 -16.730 1.00 97.62 185 VAL A C 1
ATOM 1411 O O . VAL A 1 185 ? 8.788 6.110 -17.285 1.00 97.62 185 VAL A O 1
ATOM 1414 N N . VAL A 1 186 ? 7.472 5.493 -15.569 1.00 97.56 186 VAL A N 1
ATOM 1415 C CA . VAL A 1 186 ? 7.548 6.763 -14.844 1.00 97.56 186 VAL A CA 1
ATOM 1416 C C . VAL A 1 186 ? 8.658 6.710 -13.813 1.00 97.56 186 VAL A C 1
ATOM 1418 O O . VAL A 1 186 ? 9.549 7.556 -13.876 1.00 97.56 186 VAL A O 1
ATOM 1421 N N . ASN A 1 187 ? 8.660 5.691 -12.953 1.00 97.56 187 ASN A N 1
ATOM 1422 C CA . ASN A 1 187 ? 9.718 5.456 -11.973 1.00 97.56 187 ASN A CA 1
ATOM 1423 C C . ASN A 1 187 ? 10.225 4.015 -12.045 1.00 97.56 187 ASN A C 1
ATOM 1425 O O . ASN A 1 187 ? 9.465 3.111 -12.393 1.00 97.56 187 ASN A O 1
ATOM 1429 N N . LEU A 1 188 ? 11.483 3.825 -11.668 1.00 96.00 188 LEU A N 1
ATOM 1430 C CA . LEU A 1 188 ? 12.067 2.539 -11.292 1.00 96.00 188 LEU A CA 1
ATOM 1431 C C . LEU A 1 188 ? 12.293 2.549 -9.782 1.00 96.00 188 LEU A C 1
ATOM 1433 O O . LEU A 1 188 ? 13.022 3.476 -9.350 1.00 96.00 188 LEU A O 1
#

Secondary structure (DSSP, 8-state):
-HHHHT--HHHHHHHHHHHHHHHHHHHHHHHHHHTT--GGGSEEE--SSSHHHHHHHHHHHHT-SEEE--SSGGGHHHHHHHHPPP------EEEEETTT--HHHHHHHHHHHHHHHHHHHHHS-S--S-----EEEEEEETT----EEEEES-S---HHHHHHHHHHHHHHHHS---TTSPEEEEE-

InterPro domains:
  IPR002821 Hydantoinase A/oxoprolinase [PF01968] (1-89)
  IPR045079 Oxoprolinase-like [PTHR11365] (4-186)

Radius of gyration: 23.42 Å; chains: 1; bounding box: 60×36×58 Å